Protein 3M5Q (pdb70)

InterPro domains:
  IPR001621 Fungal ligninase [PR00462] (20-33)
  IPR001621 Fungal ligninase [PR00462] (34-52)
  IPR001621 Fungal ligninase [PR00462] (53-73)
  IPR001621 Fungal ligninase [PR00462] (77-96)
  IPR001621 Fungal ligninase [PR00462] (97-119)
  IPR001621 Fungal ligninase [PR00462] (121-138)
  IPR001621 Fungal ligninase [PR00462] (139-152)
  IPR001621 Fungal ligninase [PR00462] (153-180)
  IPR001621 Fungal ligninase [PR00462] (182-204)
  IPR001621 Fungal ligninase [PR00462] (205-227)
  IPR001621 Fungal ligninase [PR00462] (228-248)
  IPR001621 Fungal ligninase [PR00462] (256-281)
  IPR001621 Fungal ligninase [PR00462] (290-315)
  IPR001621 Fungal ligninase [PR00462] (338-357)
  IPR001621 Fungal ligninase [cd00692] (23-356)
  IPR002016 Haem peroxidase [PF00141] (54-281)
  IPR002016 Haem peroxidase [PR00458] (58-72)
  IPR002016 Haem peroxidase [PR00458] (121-138)
  IPR002016 Haem peroxidase [PR00458] (140-152)
  IPR002016 Haem peroxidase [PR00458] (186-201)

Organism: Phanerodontia chrysosporium (NCBI:txid2822231)

Secondary structure (DSSP, 8-state):
-B-SSS-B-S-GGGTTHHHHHHHHIIIIITT--SHHHHHHHHHHHHHHH---TTT-GGG--SSS-HHHHSTTTGGGSGGGTTTHHHHHHHHHHHHHSTTS-HHHHHHHHHHHHHHTSTT------EE---S---PPPTT-S--TT--HHHHHHHHHHHH---HHHHHHHGGGGGG-EESSSSTT-S-EESSS-TTS-SSHHHHHHTBPP-B-SS-S--TTEE-BS----BTTBPPP-EEHHHHHHHHSTTTHHHHHHTTT-HHHHHHHHHHHHHHHTTTTS-GGGSEE-GGGSPPPPPP--PPP-BPTT--GGGB----TTSPPP---B-S-SSPPP--SSTTSSS--PPP------

Radius of gyration: 19.59 Å; Cα contacts (8 Å, |Δi|>4): 762; chains: 1; bounding box: 40×49×56 Å

Sequence (357 aa):
AVCPDGTRVSHAACCAFIPLAQDLQETIFQNECGEDAHEVIRLTFHDAIAISRSQGPKAGGGADGSMLLFPTVEPNFSANNGIDDSVNNLIPFMQKHNTISAADLVQFAGAVALSNCPGAPRLEFLAGRPNKTIAAVDGLIPEPQDSVTKILQRFEDAGGFTPFEVVSLLASHSVARADKVDQTIDAAPFDSTPFTFDTQVFLEVLLKGVGFPGSANNTGEVASPLPLGSGSDTGEMRLQSDFALAHDPRTACIWQGFVNEQAFMAASFRAAMSKLAVLGHNRNSLIDCSDVVPVPKPATGQPAMFPASTGPQDLELSCPSERFPTLTTQPGASQSLIAHCPDGSMSCPGVQFNGPA

Nearest PDB structures (foldseek):
  3m8m-assembly1_A  TM=1.002E+00  e=2.505E-72  Phanerodontia chrysosporium
  1mn1-assembly1_A  TM=1.001E+00  e=2.532E-69  Phanerodontia chrysosporium
  1mn2-assembly1_A  TM=1.001E+00  e=9.643E-69  Phanerodontia chrysosporium
  1b85-assembly2_B  TM=9.356E-01  e=4.934E-40  Phanerodontia chrysosporium
  1b80-assembly2_B  TM=9.309E-01  e=2.513E-39  Phanerodontia chrysosporium

Solvent-accessible surface area: 14715 Å² total; per-residue (Å²): 60,106,7,136,119,62,59,208,11,63,67,73,66,0,23,36,5,29,64,0,10,102,20,0,22,131,38,3,6,86,84,75,2,9,59,12,1,16,22,0,12,92,0,3,48,7,0,0,0,2,29,3,158,94,112,18,118,182,4,2,22,0,0,8,0,2,0,3,52,70,22,90,55,1,7,103,39,94,14,1,80,9,0,48,55,0,0,12,3,0,17,43,7,42,120,140,26,118,117,12,14,0,0,7,2,0,7,0,0,1,2,0,0,0,4,5,0,34,11,6,15,90,9,30,4,7,4,49,6,71,77,167,38,78,28,5,62,83,61,4,14,27,53,36,81,14,59,7,80,123,8,18,101,22,11,104,16,3,10,22,6,66,52,76,38,1,0,0,14,30,0,24,37,0,4,16,38,9,45,111,37,1,158,96,38,77,4,0,3,16,0,30,42,4,29,45,1,25,6,15,0,0,0,0,4,4,0,94,21,90,19,63,20,32,32,77,121,19,102,7,18,38,32,0,7,3,27,85,31,63,80,45,7,13,1,2,1,6,13,46,12,3,68,20,1,1,46,26,127,116,0,4,36,38,0,10,19,0,3,50,89,53,80,94,0,12,62,11,2,92,68,1,8,23,64,2,10,17,16,44,48,93,109,135,88,19,64,69,0,26,65,15,2,37,115,27,74,115,45,125,66,129,88,9,45,2,14,9,55,13,2,77,151,24,35,65,92,40,13,132,94,81,224,30,39,137,22,93,60,76,130,53,105,83,24,77,80,11,28,35,1,53,123,48,45,70,87,58,136,47,56,82,70,149,39,75,27

B-factor: mean 13.93, std 10.57, range [5.42, 126.62]

Foldseek 3Di:
DAAPVGDDFDDPVLRLVQVVLVCLCVAFAVLFLADLLLLLLVVLQVQAQQAFQVVPPQQHQGLALLCQVVVVPVCPAPLNPPSNQNSQVCNVVCVVSVVFASSLSSLLSNLSSQLSAALAALAWRWGDRDNDGHHHDPDLHDDLLDAPVSVQVSNCRQFNDALLLVLLQCLSLCQDAAAPQDVFAGRAHQFLRNRHSALRNLVQLQFAFDAAQHDCDGRQWHGGNFNDADANLTTHTHGNNSNNQCAPVRRVCSSLVRQQVSVVSNVSNNVSSNRSSQRSHDSVPTHTSSVSRDRGHHHPPDTDAAEACDDPVRGDHHDPPDDRDDHYYDDDNHGDGRANDPVRHPDDDTDTGDDDD

Structure (mmCIF, N/CA/C/O backbone):
data_3M5Q
#
_entry.id   3M5Q
#
_cell.length_a   160.570
_cell.length_b   45.300
_cell.length_c   52.830
_cell.angle_alpha   90.000
_cell.angle_beta   97.310
_cell.angle_gamma   90.000
#
_symmetry.space_group_name_H-M   'C 1 2 1'
#
loop_
_entity.id
_entity.type
_entity.pdbx_description
1 polymer 'Manganese peroxidase 1'
2 branched 2-acetamido-2-deoxy-beta-D-glucopyranose-(1-4)-2-acetamido-2-deoxy-beta-D-glucopyranose
3 non-polymer alpha-D-mannopyranose
4 non-polymer 'CALCIUM ION'
5 non-polymer 'MANGANESE (II) ION'
6 non-polymer GLYCEROL
7 non-polymer 'PROTOPORPHYRIN IX CONTAINING FE'
8 water water
#
loop_
_atom_site.group_PDB
_atom_site.id
_atom_site.type_symbol
_atom_site.label_atom_id
_atom_site.label_alt_id
_atom_site.label_comp_id
_atom_site.label_asym_id
_atom_site.label_entity_id
_atom_site.label_seq_id
_atom_site.pdbx_PDB_ins_code
_atom_site.Cartn_x
_atom_site.Cartn_y
_atom_site.Cartn_z
_atom_site.occupancy
_atom_site.B_iso_or_equiv
_atom_site.auth_seq_id
_atom_site.auth_comp_id
_atom_site.auth_asym_id
_atom_site.auth_atom_id
_atom_site.pdbx_PDB_model_num
ATOM 1 N N . ALA A 1 1 ? 37.689 38.060 64.638 1.00 25.70 1 ALA A N 1
ATOM 2 C CA . ALA A 1 1 ? 38.374 39.368 64.709 1.00 22.76 1 ALA A CA 1
ATOM 3 C C . ALA A 1 1 ? 37.978 40.231 63.509 1.00 21.90 1 ALA A C 1
ATOM 4 O O . ALA A 1 1 ? 37.686 39.832 62.427 1.00 25.56 1 ALA A O 1
ATOM 6 N N . VAL A 1 2 ? 38.026 41.542 63.754 1.00 23.59 2 VAL A N 1
ATOM 7 C CA . VAL A 1 2 ? 37.777 42.542 62.733 1.00 22.91 2 VAL A CA 1
ATOM 8 C C . VAL A 1 2 ? 39.117 43.196 62.405 1.00 27.76 2 VAL A C 1
ATOM 9 O O . VAL A 1 2 ? 39.727 43.772 63.315 1.00 39.87 2 VAL A O 1
ATOM 13 N N . CYS A 1 3 ? 39.602 43.174 61.185 1.00 24.10 3 CYS A N 1
ATOM 14 C CA . CYS A 1 3 ? 40.860 43.755 60.762 1.00 27.33 3 CYS A CA 1
ATOM 15 C C . CYS A 1 3 ? 40.784 45.261 60.720 1.00 36.41 3 CYS A C 1
ATOM 16 O O . CYS A 1 3 ? 39.695 45.843 60.732 1.00 36.60 3 CYS A O 1
ATOM 21 N N . PRO A 1 4 ? 41.881 45.977 60.661 1.00 41.12 4 PRO A N 1
ATOM 22 C CA . PRO A 1 4 ? 41.761 47.449 60.716 1.00 43.90 4 PRO A CA 1
ATOM 23 C C . PRO A 1 4 ? 41.022 47.958 59.483 1.00 47.40 4 PRO A C 1
ATOM 24 O O . PRO A 1 4 ? 40.264 48.936 59.477 1.00 51.65 4 PRO A O 1
ATOM 28 N N . ASP A 1 5 ? 41.297 47.202 58.422 1.00 54.02 5 ASP A N 1
ATOM 29 C CA . ASP A 1 5 ? 40.538 47.388 57.181 1.00 69.23 5 ASP A CA 1
ATOM 30 C C . ASP A 1 5 ? 39.443 46.289 57.302 1.00 62.15 5 ASP A C 1
ATOM 31 O O . ASP A 1 5 ? 39.745 45.150 56.793 1.00 40.95 5 ASP A O 1
ATOM 36 N N . GLY A 1 6 ? 38.355 46.672 57.973 1.00 52.69 6 GLY A N 1
ATOM 37 C CA . GLY A 1 6 ? 37.092 46.254 58.492 1.00 42.75 6 GLY A CA 1
ATOM 38 C C . GLY A 1 6 ? 36.619 44.858 58.137 1.00 35.64 6 GLY A C 1
ATOM 39 O O . GLY A 1 6 ? 35.465 44.446 58.319 1.00 34.53 6 GLY A O 1
ATOM 40 N N . THR A 1 7 ? 37.507 44.040 57.585 1.00 28.89 7 THR A N 1
ATOM 41 C CA . THR A 1 7 ? 37.196 42.664 57.321 1.00 23.90 7 THR A CA 1
ATOM 42 C C . THR A 1 7 ? 37.057 41.817 58.579 1.00 22.31 7 THR A C 1
ATOM 43 O O . THR A 1 7 ? 37.960 41.812 59.369 1.00 23.95 7 THR A O 1
ATOM 47 N N . ARG A 1 8 ? 35.933 41.103 58.762 1.00 24.93 8 ARG A N 1
ATOM 48 C CA . ARG A 1 8 ? 35.825 40.055 59.789 1.00 19.55 8 ARG A CA 1
ATOM 49 C C . ARG A 1 8 ? 36.506 38.786 59.302 1.00 19.77 8 ARG A C 1
ATOM 50 O O . ARG A 1 8 ? 36.258 38.257 58.205 1.00 23.59 8 ARG A O 1
ATOM 58 N N . VAL A 1 9 ? 37.389 38.285 60.133 1.00 19.20 9 VAL A N 1
ATOM 59 C CA . VAL A 1 9 ? 38.141 37.073 59.873 1.00 17.61 9 VAL A CA 1
ATOM 60 C C . VAL A 1 9 ? 38.079 36.099 61.062 1.00 17.78 9 VAL A C 1
ATOM 61 O O . VAL A 1 9 ? 37.641 36.474 62.176 1.00 17.80 9 VAL A O 1
ATOM 65 N N . SER A 1 10 ? 38.516 34.871 60.822 1.00 19.05 10 SER A N 1
ATOM 66 C CA . SER A 1 10 ? 38.438 33.809 61.782 1.00 19.25 10 SER A CA 1
ATOM 67 C C . SER A 1 10 ? 39.300 34.057 63.017 1.00 22.63 10 SER A C 1
ATOM 68 O O . SER A 1 10 ? 38.914 33.722 64.156 1.00 26.45 10 SER A O 1
ATOM 71 N N . HIS A 1 11 ? 40.469 34.591 62.826 1.00 16.85 11 HIS A N 1
ATOM 72 C CA . HIS A 1 11 ? 41.485 34.740 63.858 1.00 17.87 11 HIS A CA 1
ATOM 73 C C . HIS A 1 11 ? 42.233 36.032 63.599 1.00 16.24 11 HIS A C 1
ATOM 74 O O . HIS A 1 11 ? 42.494 36.420 62.471 1.00 15.46 11 HIS A O 1
ATOM 81 N N . ALA A 1 12 ? 42.600 36.668 64.685 1.00 19.69 12 ALA A N 1
ATOM 82 C CA . ALA A 1 12 ? 43.411 37.888 64.550 1.00 18.54 12 ALA A CA 1
ATOM 83 C C . ALA A 1 12 ? 44.683 37.609 63.757 1.00 16.99 12 ALA A C 1
ATOM 84 O O . ALA A 1 12 ? 45.055 38.529 63.054 1.00 16.86 12 ALA A O 1
ATOM 86 N N . ALA A 1 13 ? 45.311 36.403 63.880 1.00 18.09 13 ALA A N 1
ATOM 87 C CA . ALA A 1 13 ? 46.614 36.275 63.151 1.00 19.14 13 ALA A CA 1
ATOM 88 C C . ALA A 1 13 ? 46.419 36.232 61.664 1.00 15.19 13 ALA A C 1
ATOM 89 O O . ALA A 1 13 ? 47.314 36.344 60.855 1.00 19.60 13 ALA A O 1
ATOM 91 N N . CYS A 1 14 ? 45.139 36.056 61.209 1.00 12.85 14 CYS A N 1
ATOM 92 C CA . CYS A 1 14 ? 44.875 36.053 59.786 1.00 12.48 14 CYS A CA 1
ATOM 93 C C . CYS A 1 14 ? 44.886 37.455 59.175 1.00 11.01 14 CYS A C 1
ATOM 94 O O . CYS A 1 14 ? 44.969 37.594 57.945 1.00 11.19 14 CYS A O 1
ATOM 99 N N . CYS A 1 15 ? 44.708 38.490 60.025 1.00 11.16 15 CYS A N 1
ATOM 100 C CA . CYS A 1 15 ? 44.509 39.818 59.473 1.00 11.92 15 CYS A CA 1
ATOM 101 C C . CYS A 1 15 ? 45.614 40.308 58.538 1.00 10.27 15 CYS A C 1
ATOM 102 O O . CYS A 1 15 ? 45.323 40.936 57.533 1.00 11.96 15 CYS A O 1
ATOM 105 N N . ALA A 1 16 ? 46.889 40.043 58.888 1.00 10.51 16 ALA A N 1
ATOM 106 C CA . ALA A 1 16 ? 47.987 40.576 58.092 1.00 10.59 16 ALA A CA 1
ATOM 107 C C . ALA A 1 16 ? 48.033 40.015 56.681 1.00 9.18 16 ALA A C 1
ATOM 108 O O . ALA A 1 16 ? 48.674 40.603 55.785 1.00 9.76 16 ALA A O 1
ATOM 110 N N . PHE A 1 17 ? 47.382 38.859 56.452 1.00 8.86 17 PHE A N 1
ATOM 111 C CA . PHE A 1 17 ? 47.370 38.271 55.110 1.00 8.67 17 PHE A CA 1
ATOM 112 C C . PHE A 1 17 ? 46.500 39.036 54.154 1.00 8.99 17 PHE A C 1
ATOM 113 O O . PHE A 1 17 ? 46.698 38.934 52.922 1.00 9.92 17 PHE A O 1
ATOM 121 N N . ILE A 1 18 ? 45.545 39.836 54.635 1.00 9.86 18 ILE A N 1
ATOM 122 C CA . ILE A 1 18 ? 44.678 40.602 53.749 1.00 10.61 18 ILE A CA 1
ATOM 123 C C . ILE A 1 18 ? 45.440 41.646 52.941 1.00 10.34 18 ILE A C 1
ATOM 124 O O . ILE A 1 18 ? 45.404 41.627 51.698 1.00 11.16 18 ILE A O 1
ATOM 129 N N . PRO A 1 19 ? 46.211 42.544 53.575 1.00 10.43 19 PRO A N 1
ATOM 130 C CA . PRO A 1 19 ? 47.033 43.474 52.806 1.00 11.36 19 PRO A CA 1
ATOM 131 C C . PRO A 1 19 ? 48.149 42.760 51.987 1.00 9.68 19 PRO A C 1
ATOM 132 O O . PRO A 1 19 ? 48.531 43.270 50.938 1.00 10.10 19 PRO A O 1
ATOM 136 N N . LEU A 1 20 ? 48.641 41.642 52.495 1.00 9.09 20 LEU A N 1
ATOM 137 C CA . LEU A 1 20 ? 49.635 40.887 51.692 1.00 8.41 20 LEU A CA 1
ATOM 138 C C . LEU A 1 20 ? 49.018 40.417 50.363 1.00 8.21 20 LEU A C 1
ATOM 139 O O . LEU A 1 20 ? 49.640 40.570 49.300 1.00 8.38 20 LEU A O 1
ATOM 144 N N . ALA A 1 21 ? 47.818 39.809 50.409 1.00 8.33 21 ALA A N 1
ATOM 145 C CA . ALA A 1 21 ? 47.181 39.385 49.167 1.00 8.22 21 ALA A CA 1
ATOM 146 C C . ALA A 1 21 ? 47.007 40.555 48.218 1.00 8.34 21 ALA A C 1
ATOM 147 O O . ALA A 1 21 ? 47.238 40.446 47.013 1.00 8.86 21 ALA A O 1
ATOM 149 N N . GLN A 1 22 ? 46.517 41.698 48.751 1.00 8.95 22 GLN A N 1
ATOM 150 C CA . GLN A 1 22 ? 46.300 42.857 47.909 1.00 9.50 22 GLN A CA 1
ATOM 151 C C . GLN A 1 22 ? 47.592 43.300 47.250 1.00 8.86 22 GLN A C 1
ATOM 152 O O . GLN A 1 22 ? 47.631 43.666 46.076 1.00 9.74 22 GLN A O 1
ATOM 158 N N . ASP A 1 23 ? 48.683 43.329 48.019 1.00 8.72 23 ASP A N 1
ATOM 159 C CA . ASP A 1 23 ? 49.972 43.774 47.522 1.00 8.66 23 ASP A CA 1
ATOM 160 C C . ASP A 1 23 ? 50.499 42.817 46.455 1.00 7.83 23 ASP A C 1
ATOM 161 O O . ASP A 1 23 ? 51.037 43.231 45.390 1.00 8.81 23 ASP A O 1
ATOM 166 N N . LEU A 1 24 ? 50.386 41.516 46.703 1.00 7.71 24 LEU A N 1
ATOM 167 C CA . LEU A 1 24 ? 50.826 40.526 45.693 1.00 7.57 24 LEU A CA 1
ATOM 168 C C . LEU A 1 24 ? 50.058 40.709 44.390 1.00 7.92 24 LEU A C 1
ATOM 169 O O . LEU A 1 24 ? 50.630 40.678 43.279 1.00 8.35 24 LEU A O 1
ATOM 174 N N . GLN A 1 25 ? 48.738 40.871 44.488 1.00 8.32 25 GLN A N 1
ATOM 175 C CA . GLN A 1 25 ? 47.925 41.019 43.293 1.00 9.39 25 GLN A CA 1
ATOM 176 C C . GLN A 1 25 ? 48.279 42.297 42.554 1.00 9.82 25 GLN A C 1
ATOM 177 O O . GLN A 1 25 ? 48.471 42.352 41.343 1.00 12.50 25 GLN A O 1
ATOM 183 N N . GLU A 1 26 ? 48.391 43.412 43.259 1.00 9.40 26 GLU A N 1
ATOM 184 C CA . GLU A 1 26 ? 48.670 44.679 42.581 1.00 11.01 26 GLU A CA 1
ATOM 185 C C . GLU A 1 26 ? 50.033 44.666 41.940 1.00 9.28 26 GLU A C 1
ATOM 186 O O . GLU A 1 26 ? 50.279 45.220 40.863 1.00 11.12 26 GLU A O 1
ATOM 192 N N . THR A 1 27 ? 51.021 44.081 42.648 1.00 8.44 27 THR A N 1
ATOM 193 C CA . THR A 1 27 ? 52.419 44.248 42.290 1.00 8.20 27 THR A CA 1
ATOM 194 C C . THR A 1 27 ? 52.978 43.218 41.335 1.00 7.94 27 THR A C 1
ATOM 195 O O . THR A 1 27 ? 53.682 43.581 40.372 1.00 9.36 27 THR A O 1
ATOM 199 N N . ILE A 1 28 ? 52.693 41.922 41.565 1.00 7.62 28 ILE A N 1
ATOM 200 C CA . ILE A 1 28 ? 53.296 40.892 40.729 1.00 7.61 28 ILE A CA 1
ATOM 201 C C . ILE A 1 28 ? 52.299 40.050 39.939 1.00 7.58 28 ILE A C 1
ATOM 202 O O . ILE A 1 28 ? 52.731 39.501 38.901 1.00 8.59 28 ILE A O 1
ATOM 207 N N . PHE A 1 29 ? 51.028 39.853 40.364 1.00 7.46 29 PHE A N 1
ATOM 208 C CA . PHE A 1 29 ? 50.164 38.950 39.604 1.00 7.87 29 PHE A CA 1
ATOM 209 C C . PHE A 1 29 ? 49.136 39.662 38.695 1.00 8.29 29 PHE A C 1
ATOM 210 O O . PHE A 1 29 ? 48.718 39.097 37.705 1.00 9.52 29 PHE A O 1
ATOM 218 N N . GLN A 1 30 ? 48.690 40.842 39.144 1.00 9.15 30 GLN A N 1
ATOM 219 C CA . GLN A 1 30 ? 47.621 41.607 38.453 1.00 9.54 30 GLN A CA 1
ATOM 220 C C . GLN A 1 30 ? 46.386 40.786 38.212 1.00 9.57 30 GLN A C 1
ATOM 221 O O . GLN A 1 30 ? 45.716 40.921 37.205 1.00 10.54 30 GLN A O 1
ATOM 227 N N . ASN A 1 31 ? 46.009 39.929 39.184 1.00 9.50 31 ASN A N 1
ATOM 228 C CA . ASN A 1 31 ? 44.831 39.090 39.103 1.00 10.08 31 ASN A CA 1
ATOM 229 C C . ASN A 1 31 ? 44.909 38.117 37.909 1.00 9.81 31 ASN A C 1
ATOM 230 O O . ASN A 1 31 ? 43.849 37.594 37.529 1.00 14.30 31 ASN A O 1
ATOM 235 N N . GLU A 1 32 ? 46.081 37.847 37.375 1.00 9.75 32 GLU A N 1
ATOM 236 C CA . GLU A 1 32 ? 46.278 36.969 36.215 1.00 10.01 32 GLU A CA 1
ATOM 237 C C . GLU A 1 32 ? 46.969 35.679 36.603 1.00 8.47 32 GLU A C 1
ATOM 238 O O . GLU A 1 32 ? 47.820 35.669 37.535 1.00 9.10 32 GLU A O 1
ATOM 244 N N . CYS A 1 33 ? 46.681 34.635 35.873 1.00 9.28 33 CYS A N 1
ATOM 245 C CA . CYS A 1 33 ? 47.389 33.370 35.923 1.00 9.56 33 CYS A CA 1
ATOM 246 C C . CYS A 1 33 ? 48.542 33.363 34.927 1.00 9.16 33 CYS A C 1
ATOM 247 O O . CYS A 1 33 ? 48.580 32.495 34.035 1.00 12.29 33 CYS A O 1
ATOM 250 N N . GLY A 1 34 ? 49.409 34.355 35.015 1.00 8.82 34 GLY A N 1
ATOM 251 C CA . GLY A 1 34 ? 50.473 34.616 34.045 1.00 9.35 34 GLY A CA 1
ATOM 252 C C . GLY A 1 34 ? 51.847 34.205 34.565 1.00 7.45 34 GLY A C 1
ATOM 253 O O . GLY A 1 34 ? 51.965 33.428 35.514 1.00 7.98 34 GLY A O 1
ATOM 254 N N . GLU A 1 35 ? 52.890 34.736 33.929 1.00 7.98 35 GLU A N 1
ATOM 255 C CA . GLU A 1 35 ? 54.264 34.317 34.184 1.00 7.16 35 GLU A CA 1
ATOM 256 C C . GLU A 1 35 ? 54.601 34.361 35.676 1.00 6.85 35 GLU A C 1
ATOM 257 O O . GLU A 1 35 ? 55.113 33.399 36.240 1.00 7.46 35 GLU A O 1
ATOM 263 N N . ASP A 1 36 ? 54.343 35.526 36.308 1.00 6.97 36 ASP A N 1
ATOM 264 C CA . ASP A 1 36 ? 54.817 35.659 37.698 1.00 6.84 36 ASP A CA 1
ATOM 265 C C . ASP A 1 36 ? 54.019 34.714 38.628 1.00 6.83 36 ASP A C 1
ATOM 266 O O . ASP A 1 36 ? 54.607 34.182 39.598 1.00 7.21 36 ASP A O 1
ATOM 271 N N . ALA A 1 37 ? 52.736 34.547 38.379 1.00 6.79 37 ALA A N 1
ATOM 272 C CA . ALA A 1 37 ? 51.922 33.591 39.155 1.00 6.82 37 ALA A CA 1
ATOM 273 C C . ALA A 1 37 ? 52.465 32.173 38.998 1.00 6.31 37 ALA A C 1
ATOM 274 O O . ALA A 1 37 ? 52.618 31.443 39.982 1.00 6.79 37 ALA A O 1
ATOM 276 N N . HIS A 1 38 ? 52.729 31.752 37.758 1.00 6.53 38 HIS A N 1
ATOM 277 C CA . HIS A 1 38 ? 53.244 30.423 37.519 1.00 6.47 38 HIS A CA 1
ATOM 278 C C . HIS A 1 38 ? 54.557 30.166 38.260 1.00 6.06 38 HIS A C 1
ATOM 279 O O . HIS A 1 38 ? 54.753 29.104 38.861 1.00 6.82 38 HIS A O 1
ATOM 286 N N . GLU A 1 39 ? 55.464 31.155 38.189 1.00 6.22 39 GLU A N 1
ATOM 287 C CA . GLU A 1 39 ? 56.766 30.980 38.864 1.00 6.35 39 GLU A CA 1
ATOM 288 C C . GLU A 1 39 ? 56.571 30.812 40.369 1.00 6.18 39 GLU A C 1
ATOM 289 O O . GLU A 1 39 ? 57.271 30.002 41.008 1.00 6.81 39 GLU A O 1
ATOM 295 N N . VAL A 1 40 ? 55.656 31.567 40.981 1.00 5.98 40 VAL A N 1
ATOM 296 C CA . VAL A 1 40 ? 55.382 31.423 42.419 1.00 6.11 40 VAL A CA 1
ATOM 297 C C . VAL A 1 40 ? 54.756 30.063 42.753 1.00 6.20 40 VAL A C 1
ATOM 298 O O . VAL A 1 40 ? 55.080 29.461 43.782 1.00 6.73 40 VAL A O 1
ATOM 302 N N . ILE A 1 41 ? 53.855 29.571 41.910 1.00 6.47 41 ILE A N 1
ATOM 303 C CA . ILE A 1 41 ? 53.273 28.224 42.160 1.00 6.55 41 ILE A CA 1
ATOM 304 C C . ILE A 1 41 ? 54.399 27.198 42.148 1.00 6.51 41 ILE A C 1
ATOM 305 O O . ILE A 1 41 ? 54.453 26.314 43.027 1.00 7.00 41 ILE A O 1
ATOM 310 N N . ARG A 1 42 ? 55.325 27.277 41.188 1.00 6.48 42 ARG A N 1
ATOM 311 C CA . ARG A 1 42 ? 56.460 26.365 41.112 1.00 6.35 42 ARG A CA 1
ATOM 312 C C . ARG A 1 42 ? 57.293 26.455 42.401 1.00 6.49 42 ARG A C 1
ATOM 313 O O . ARG A 1 42 ? 57.740 25.441 42.947 1.00 6.84 42 ARG A O 1
ATOM 328 N N . LEU A 1 43 ? 57.518 27.688 42.888 1.00 6.91 43 LEU A N 1
ATOM 329 C CA . LEU A 1 43 ? 58.279 27.875 44.129 1.00 7.04 43 LEU A CA 1
ATOM 330 C C . LEU A 1 43 ? 57.600 27.202 45.326 1.00 6.75 43 LEU A C 1
ATOM 331 O O . LEU A 1 43 ? 58.320 26.692 46.194 1.00 7.04 43 LEU A O 1
ATOM 336 N N . THR A 1 44 ? 56.273 27.177 45.412 1.00 7.71 44 THR A N 1
ATOM 337 C CA . THR A 1 44 ? 55.633 26.502 46.548 1.00 8.12 44 THR A CA 1
ATOM 338 C C . THR A 1 44 ? 56.107 25.063 46.641 1.00 7.26 44 THR A C 1
ATOM 339 O O . THR A 1 44 ? 56.332 24.547 47.758 1.00 7.80 44 THR A O 1
ATOM 343 N N . PHE A 1 45 ? 56.201 24.406 45.473 1.00 6.63 45 PHE A N 1
ATOM 344 C CA . PHE A 1 45 ? 56.647 23.015 45.418 1.00 6.78 45 PHE A CA 1
ATOM 345 C C . PHE A 1 45 ? 58.128 22.892 45.717 1.00 6.12 45 PHE A C 1
ATOM 346 O O . PHE A 1 45 ? 58.516 22.046 46.517 1.00 7.14 45 PHE A O 1
ATOM 354 N N . HIS A 1 46 ? 58.987 23.715 45.079 1.00 5.82 46 HIS A N 1
ATOM 355 C CA . HIS A 1 46 ? 60.420 23.560 45.328 1.00 5.88 46 HIS A CA 1
ATOM 356 C C . HIS A 1 46 ? 60.745 23.890 46.794 1.00 5.90 46 HIS A C 1
ATOM 357 O O . HIS A 1 46 ? 61.663 23.289 47.365 1.00 7.10 46 HIS A O 1
ATOM 364 N N . ASP A 1 47 ? 60.044 24.860 47.383 1.00 5.75 47 ASP A N 1
ATOM 365 C CA . ASP A 1 47 ? 60.284 25.121 48.819 1.00 5.42 47 ASP A CA 1
ATOM 366 C C . ASP A 1 47 ? 59.866 23.889 49.624 1.00 5.85 47 ASP A C 1
ATOM 367 O O . ASP A 1 47 ? 60.636 23.393 50.475 1.00 6.41 47 ASP A O 1
ATOM 372 N N . ALA A 1 48 ? 58.652 23.384 49.423 1.00 5.87 48 ALA A N 1
ATOM 373 C CA . ALA A 1 48 ? 58.081 22.361 50.306 1.00 5.97 48 ALA A CA 1
ATOM 374 C C . ALA A 1 48 ? 58.765 21.009 50.181 1.00 6.01 48 ALA A C 1
ATOM 375 O O . ALA A 1 48 ? 58.891 20.294 51.187 1.00 6.90 48 ALA A O 1
ATOM 377 N N . ILE A 1 49 ? 59.136 20.570 48.959 1.00 6.12 49 ILE A N 1
ATOM 378 C CA . ILE A 1 49 ? 59.510 19.165 48.745 1.00 6.24 49 ILE A CA 1
ATOM 379 C C . ILE A 1 49 ? 60.922 18.850 49.205 1.00 6.31 49 ILE A C 1
ATOM 380 O O . ILE A 1 49 ? 61.309 17.679 49.274 1.00 6.91 49 ILE A O 1
ATOM 385 N N . ALA A 1 50 ? 61.710 19.892 49.546 1.00 6.28 50 ALA A N 1
ATOM 386 C CA . ALA A 1 50 ? 63.108 19.722 49.961 1.00 6.32 50 ALA A CA 1
ATOM 387 C C . ALA A 1 50 ? 63.124 19.335 51.472 1.00 6.42 50 ALA A C 1
ATOM 388 O O . ALA A 1 50 ? 63.428 20.135 52.359 1.00 7.07 50 ALA A O 1
ATOM 390 N N . ILE A 1 51 ? 62.785 18.062 51.684 1.00 6.47 51 ILE A N 1
ATOM 391 C CA . ILE A 1 51 ? 62.671 17.427 53.003 1.00 6.92 51 ILE A CA 1
ATOM 392 C C . ILE A 1 51 ? 62.817 15.938 52.722 1.00 7.00 51 ILE A C 1
ATOM 393 O O . ILE A 1 51 ? 62.385 15.463 51.657 1.00 7.08 51 ILE A O 1
ATOM 398 N N . SER A 1 52 ? 63.380 15.183 53.672 1.00 7.50 52 SER A N 1
ATOM 399 C CA . SER A 1 52 ? 63.569 13.748 53.509 1.00 7.38 52 SER A CA 1
ATOM 400 C C . SER A 1 52 ? 63.357 13.034 54.850 1.00 8.07 52 SER A C 1
ATOM 401 O O . SER A 1 52 ? 64.107 13.276 55.820 1.00 9.27 52 SER A O 1
ATOM 404 N N . ARG A 1 53 ? 62.408 12.102 54.875 1.00 8.47 53 ARG A N 1
ATOM 405 C CA . ARG A 1 53 ? 62.195 11.274 56.056 1.00 9.87 53 ARG A CA 1
ATOM 406 C C . ARG A 1 53 ? 63.466 10.430 56.331 1.00 10.68 53 ARG A C 1
ATOM 407 O O . ARG A 1 53 ? 63.868 10.284 57.490 1.00 13.33 53 ARG A O 1
ATOM 415 N N . SER A 1 54 ? 64.059 9.850 55.296 1.00 10.45 54 SER A N 1
ATOM 416 C CA . SER A 1 54 ? 65.197 8.947 55.496 1.00 11.80 54 SER A CA 1
ATOM 417 C C . SER A 1 54 ? 66.447 9.670 55.907 1.00 11.42 54 SER A C 1
ATOM 418 O O . SER A 1 54 ? 67.225 9.159 56.708 1.00 13.83 54 SER A O 1
ATOM 421 N N . GLN A 1 55 ? 66.727 10.836 55.332 1.00 11.13 55 GLN A N 1
ATOM 422 C CA . GLN A 1 55 ? 67.925 11.569 55.642 1.00 11.09 55 GLN A CA 1
ATOM 423 C C . GLN A 1 55 ? 67.816 12.310 56.965 1.00 11.46 55 GLN A C 1
ATOM 424 O O . GLN A 1 55 ? 68.864 12.634 57.603 1.00 15.14 55 GLN A O 1
ATOM 430 N N . GLY A 1 56 ? 66.633 12.639 57.423 1.00 11.09 56 GLY A N 1
ATOM 431 C CA . GLY A 1 56 ? 66.423 13.367 58.657 1.00 11.45 56 GLY A CA 1
ATOM 432 C C . GLY A 1 56 ? 66.424 14.882 58.465 1.00 9.43 56 GLY A C 1
ATOM 433 O O . GLY A 1 56 ? 66.636 15.387 57.345 1.00 9.21 56 GLY A O 1
ATOM 434 N N . PRO A 1 57 ? 66.175 15.605 59.561 1.00 10.94 57 PRO A N 1
ATOM 435 C CA . PRO A 1 57 ? 65.939 17.039 59.475 1.00 11.72 57 PRO A CA 1
ATOM 436 C C . PRO A 1 57 ? 67.102 17.836 58.885 1.00 11.24 57 PRO A C 1
ATOM 437 O O . PRO A 1 57 ? 66.875 18.899 58.290 1.00 11.48 57 PRO A O 1
ATOM 441 N N . LYS A 1 58 ? 68.352 17.377 58.983 1.00 11.70 58 LYS A N 1
ATOM 442 C CA . LYS A 1 58 ? 69.463 18.159 58.424 1.00 12.92 58 LYS A CA 1
ATOM 443 C C . LYS A 1 58 ? 69.442 18.250 56.916 1.00 11.52 58 LYS A C 1
ATOM 444 O O . LYS A 1 58 ? 70.095 19.132 56.347 1.00 13.62 58 LYS A O 1
ATOM 450 N N . ALA A 1 59 ? 68.695 17.391 56.230 1.00 9.26 59 ALA A N 1
ATOM 451 C CA . ALA A 1 59 ? 68.606 17.497 54.777 1.00 9.06 59 ALA A CA 1
ATOM 452 C C . ALA A 1 59 ? 67.700 18.666 54.346 1.00 7.83 59 ALA A C 1
ATOM 453 O O . ALA A 1 59 ? 67.793 19.055 53.166 1.00 8.49 59 ALA A O 1
ATOM 455 N N . GLY A 1 60 ? 66.824 19.140 55.227 1.00 7.80 60 GLY A N 1
ATOM 456 C CA . GLY A 1 60 ? 65.903 20.213 54.876 1.00 7.83 60 GLY A CA 1
ATOM 457 C C . GLY A 1 60 ? 64.657 20.208 55.680 1.00 6.99 60 GLY A C 1
ATOM 458 O O . GLY A 1 60 ? 64.187 19.159 56.160 1.00 8.23 60 GLY A O 1
ATOM 459 N N . GLY A 1 61 ? 64.062 21.378 55.818 1.00 6.94 61 GLY A N 1
ATOM 460 C CA . GLY A 1 61 ? 62.896 21.575 56.656 1.00 7.18 61 GLY A CA 1
ATOM 461 C C . GLY A 1 61 ? 61.566 21.688 55.949 1.00 6.82 61 GLY A C 1
ATOM 462 O O . GLY A 1 61 ? 60.571 22.064 56.582 1.00 8.03 61 GLY A O 1
ATOM 463 N N . GLY A 1 62 ? 61.493 21.341 54.662 1.00 6.47 62 GLY A N 1
ATOM 464 C CA . GLY A 1 62 ? 60.206 21.346 53.980 1.00 6.65 62 GLY A CA 1
ATOM 465 C C . GLY A 1 62 ? 59.707 22.735 53.682 1.00 5.99 62 GLY A C 1
ATOM 466 O O . GLY A 1 62 ? 60.471 23.577 53.176 1.00 6.25 62 GLY A O 1
ATOM 467 N N . ALA A 1 63 ? 58.412 22.993 53.916 1.00 6.11 63 ALA A N 1
ATOM 468 C CA . ALA A 1 63 ? 57.755 24.265 53.612 1.00 6.44 63 ALA A CA 1
ATOM 469 C C . ALA A 1 63 ? 58.137 25.277 54.680 1.00 6.17 63 ALA A C 1
ATOM 470 O O . ALA A 1 63 ? 57.400 25.523 55.641 1.00 7.05 63 ALA A O 1
ATOM 472 N N . ASP A 1 64 ? 59.342 25.819 54.522 1.00 6.25 64 ASP A N 1
ATOM 473 C CA . ASP A 1 64 ? 60.032 26.522 55.594 1.00 6.40 64 ASP A CA 1
ATOM 474 C C . ASP A 1 64 ? 60.627 27.854 55.118 1.00 6.34 64 ASP A C 1
ATOM 475 O O . ASP A 1 64 ? 61.334 28.508 55.903 1.00 7.16 64 ASP A O 1
ATOM 480 N N . GLY A 1 65 ? 60.360 28.275 53.869 1.00 6.23 65 GLY A N 1
ATOM 481 C CA . GLY A 1 65 ? 60.918 29.510 53.388 1.00 6.62 65 GLY A CA 1
ATOM 482 C C . GLY A 1 65 ? 62.413 29.477 53.145 1.00 6.22 65 GLY A C 1
ATOM 483 O O . GLY A 1 65 ? 63.026 30.547 52.941 1.00 6.72 65 GLY A O 1
ATOM 484 N N . SER A 1 66 ? 63.029 28.295 53.089 1.00 6.27 66 SER A N 1
ATOM 485 C CA . SER A 1 66 ? 64.487 28.179 52.926 1.00 6.12 66 SER A CA 1
ATOM 486 C C . SER A 1 66 ? 64.969 28.846 51.651 1.00 6.02 66 SER A C 1
ATOM 487 O O . SER A 1 66 ? 66.081 29.389 51.607 1.00 6.89 66 SER A O 1
ATOM 490 N N . MET A 1 67 ? 64.147 28.805 50.600 1.00 6.66 67 MET A N 1
ATOM 491 C CA . MET A 1 67 ? 64.504 29.427 49.313 1.00 7.59 67 MET A CA 1
ATOM 492 C C . MET A 1 67 ? 64.695 30.939 49.440 1.00 7.09 67 MET A C 1
ATOM 493 O O . MET A 1 67 ? 65.509 31.528 48.714 1.00 8.37 67 MET A O 1
ATOM 498 N N . LEU A 1 68 ? 63.864 31.587 50.296 1.00 6.68 68 LEU A N 1
ATOM 499 C CA . LEU A 1 68 ? 63.946 33.009 50.528 1.00 6.60 68 LEU A CA 1
ATOM 500 C C . LEU A 1 68 ? 65.007 33.386 51.533 1.00 6.91 68 LEU A C 1
ATOM 501 O O . LEU A 1 68 ? 65.635 34.442 51.432 1.00 8.22 68 LEU A O 1
ATOM 506 N N . LEU A 1 69 ? 65.151 32.561 52.589 1.00 6.67 69 LEU A N 1
ATOM 507 C CA . LEU A 1 69 ? 66.046 32.863 53.699 1.00 6.87 69 LEU A CA 1
ATOM 508 C C . LEU A 1 69 ? 67.516 32.545 53.370 1.00 6.93 69 LEU A C 1
ATOM 509 O O . LEU A 1 69 ? 68.405 33.154 53.976 1.00 7.67 69 LEU A O 1
ATOM 514 N N . PHE A 1 70 ? 67.745 31.636 52.437 1.00 6.61 70 PHE A N 1
ATOM 515 C CA . PHE A 1 70 ? 69.078 31.262 51.967 1.00 6.75 70 PHE A CA 1
ATOM 516 C C . PHE A 1 70 ? 69.091 31.343 50.430 1.00 6.67 70 PHE A C 1
ATOM 517 O O . PHE A 1 70 ? 69.216 30.348 49.719 1.00 7.34 70 PHE A O 1
ATOM 525 N N . PRO A 1 71 ? 68.943 32.566 49.897 1.00 7.10 71 PRO A N 1
ATOM 526 C CA . PRO A 1 71 ? 68.718 32.709 48.437 1.00 7.38 71 PRO A CA 1
ATOM 527 C C . PRO A 1 71 ? 69.898 32.362 47.563 1.00 7.43 71 PRO A C 1
ATOM 528 O O . PRO A 1 71 ? 69.737 32.178 46.348 1.00 8.04 71 PRO A O 1
ATOM 532 N N . THR A 1 72 ? 71.121 32.264 48.136 1.00 7.23 72 THR A N 1
ATOM 533 C CA . THR A 1 72 ? 72.298 31.907 47.359 1.00 7.78 72 THR A CA 1
ATOM 534 C C . THR A 1 72 ? 72.597 30.395 47.349 1.00 7.47 72 THR A C 1
ATOM 535 O O . THR A 1 72 ? 73.541 29.982 46.671 1.00 8.31 72 THR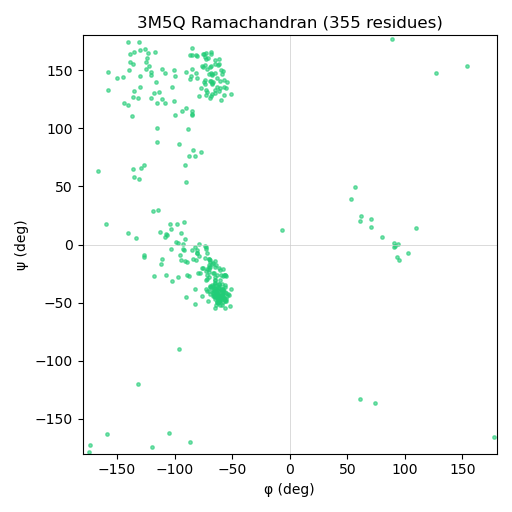 A O 1
ATOM 539 N N . VAL A 1 73 ? 71.813 29.591 48.098 1.00 7.12 73 VAL A N 1
ATOM 540 C CA . VAL A 1 73 ? 72.103 28.169 48.245 1.00 7.03 73 VAL A CA 1
ATOM 541 C C . VAL A 1 73 ? 71.263 27.396 47.236 1.00 6.59 73 VAL A C 1
ATOM 542 O O . VAL A 1 73 ? 71.678 27.117 46.088 1.00 7.34 73 VAL A O 1
ATOM 546 N N . GLU A 1 74 ? 70.026 26.993 47.640 1.00 6.79 74 GLU A N 1
ATOM 547 C CA . GLU A 1 74 ? 69.234 26.104 46.806 1.00 6.63 74 GLU A CA 1
ATOM 548 C C . GLU A 1 74 ? 68.929 26.669 45.423 1.00 6.48 74 GLU A C 1
ATOM 549 O O . GLU A 1 74 ? 68.929 25.904 44.451 1.00 6.98 74 GLU A O 1
ATOM 555 N N . PRO A 1 75 ? 68.645 27.964 45.269 1.00 7.11 75 PRO A N 1
ATOM 556 C CA . PRO A 1 75 ? 68.340 28.459 43.892 1.00 7.31 75 PRO A CA 1
ATOM 557 C C . PRO A 1 75 ? 69.434 28.231 42.898 1.00 8.10 75 PRO A C 1
ATOM 558 O O . PRO A 1 75 ? 69.165 28.260 41.672 1.00 9.99 75 PRO A O 1
ATOM 562 N N . ASN A 1 76 ? 70.677 28.031 43.336 1.00 7.78 76 ASN A N 1
ATOM 563 C CA . ASN A 1 76 ? 71.801 27.770 42.416 1.00 8.74 76 ASN A CA 1
ATOM 564 C C . ASN A 1 76 ? 72.061 26.311 42.167 1.00 8.56 76 ASN A C 1
ATOM 565 O O . ASN A 1 76 ? 72.966 25.991 41.367 1.00 11.20 76 ASN A O 1
ATOM 574 N N . PHE A 1 77 ? 71.301 25.368 42.750 1.00 7.68 77 PHE A N 1
ATOM 575 C CA . PHE A 1 77 ? 71.399 23.977 42.390 1.00 7.77 77 PHE A CA 1
ATOM 576 C C . PHE A 1 77 ? 70.874 23.787 40.960 1.00 7.70 77 PHE A C 1
ATOM 577 O O . PHE A 1 77 ? 69.907 24.467 40.558 1.00 8.12 77 PHE A O 1
ATOM 585 N N . SER A 1 78 ? 71.431 22.841 40.202 1.00 8.66 78 SER A N 1
ATOM 586 C CA . SER A 1 78 ? 71.023 22.671 38.816 1.00 9.47 78 SER A CA 1
ATOM 587 C C . SER A 1 78 ? 69.530 22.367 38.713 1.00 8.44 78 SER A C 1
ATOM 588 O O . SER A 1 78 ? 68.840 22.903 37.805 1.00 9.67 78 SER A O 1
ATOM 591 N N . ALA A 1 79 ? 68.963 21.570 39.618 1.00 7.93 79 ALA A N 1
ATOM 592 C CA . ALA A 1 79 ? 67.540 21.209 39.557 1.00 8.30 79 ALA A CA 1
ATOM 593 C C . ALA A 1 79 ? 66.605 22.381 39.867 1.00 7.88 79 ALA A C 1
ATOM 594 O O . ALA A 1 79 ? 65.400 22.292 39.602 1.00 9.08 79 ALA A O 1
ATOM 596 N N . ASN A 1 80 ? 67.143 23.466 40.400 1.00 7.56 80 ASN A N 1
ATOM 597 C CA . ASN A 1 80 ? 66.378 24.666 40.723 1.00 7.10 80 ASN A CA 1
ATOM 598 C C . ASN A 1 80 ? 66.620 25.791 39.696 1.00 7.11 80 ASN A C 1
ATOM 599 O O . ASN A 1 80 ? 66.261 26.932 39.971 1.00 8.15 80 ASN A O 1
ATOM 604 N N . ASN A 1 81 ? 67.150 25.468 38.526 1.00 8.29 81 ASN A N 1
ATOM 605 C CA . ASN A 1 81 ? 67.412 26.504 37.526 1.00 9.10 81 ASN A CA 1
ATOM 606 C C . ASN A 1 81 ? 66.141 27.253 37.199 1.00 8.42 81 ASN A C 1
ATOM 607 O O . ASN A 1 81 ? 65.132 26.648 36.872 1.00 10.54 81 ASN A O 1
ATOM 612 N N . GLY A 1 82 ? 66.185 28.594 37.270 1.00 8.48 82 GLY A N 1
ATOM 613 C CA . GLY A 1 82 ? 65.063 29.428 37.017 1.00 9.36 82 GLY A CA 1
ATOM 614 C C . GLY A 1 82 ? 64.226 29.817 38.238 1.00 8.15 82 GLY A C 1
ATOM 615 O O . GLY A 1 82 ? 63.365 30.716 38.130 1.00 9.43 82 GLY A O 1
ATOM 616 N N . ILE A 1 83 ? 64.441 29.208 39.383 1.00 7.36 83 ILE A N 1
ATOM 617 C CA . ILE A 1 83 ? 63.686 29.518 40.607 1.00 7.65 83 ILE A CA 1
ATOM 618 C C . ILE A 1 83 ? 64.054 30.885 41.137 1.00 7.75 83 ILE A C 1
ATOM 619 O O . ILE A 1 83 ? 63.289 31.519 41.888 1.00 8.21 83 ILE A O 1
ATOM 628 N N . ASP A 1 84 ? 65.221 31.414 40.757 1.00 7.95 84 ASP A N 1
ATOM 629 C CA . ASP A 1 84 ? 65.627 32.738 41.160 1.00 8.76 84 ASP A CA 1
ATOM 630 C C . ASP A 1 84 ? 64.591 33.821 40.908 1.00 8.37 84 ASP A C 1
ATOM 631 O O . ASP A 1 84 ? 64.466 34.720 41.747 1.00 9.02 84 ASP A O 1
ATOM 636 N N . ASP A 1 85 ? 63.851 33.771 39.794 1.00 8.82 85 ASP A N 1
ATOM 637 C CA . ASP A 1 85 ? 62.890 34.831 39.521 1.00 10.05 85 ASP A CA 1
ATOM 638 C C . ASP A 1 85 ? 61.823 34.932 40.594 1.00 8.76 85 ASP A C 1
ATOM 639 O O . ASP A 1 85 ? 61.519 36.047 41.089 1.00 9.33 85 ASP A O 1
ATOM 644 N N . SER A 1 86 ? 61.233 33.820 41.003 1.00 8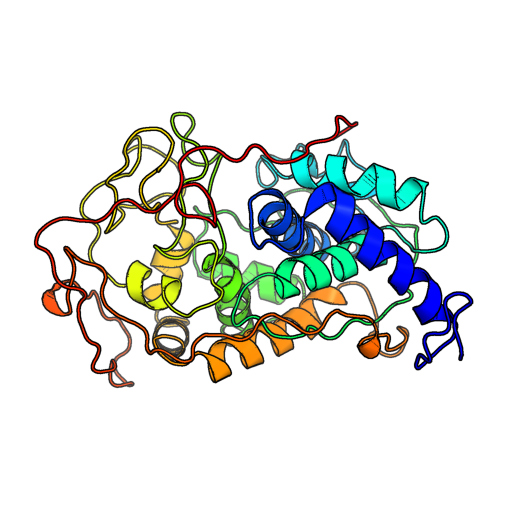.17 86 SER A N 1
ATOM 645 C CA . SER A 1 86 ? 60.193 33.823 42.032 1.00 7.63 86 SER A CA 1
ATOM 646 C C . SER A 1 86 ? 60.765 34.247 43.402 1.00 7.02 86 SER A C 1
ATOM 647 O O . SER A 1 86 ? 60.126 35.003 44.137 1.00 7.50 86 SER A O 1
ATOM 650 N N . VAL A 1 87 ? 61.978 33.750 43.719 1.00 7.10 87 VAL A N 1
ATOM 651 C CA . VAL A 1 87 ? 62.596 34.123 44.989 1.00 7.02 87 VAL A CA 1
ATOM 652 C C . VAL A 1 87 ? 62.815 35.605 45.045 1.00 7.23 87 VAL A C 1
ATOM 653 O O . VAL A 1 87 ? 62.508 36.292 46.062 1.00 7.94 87 VAL A O 1
ATOM 657 N N . ASN A 1 88 ? 63.406 36.174 43.987 1.00 7.38 88 ASN A N 1
ATOM 658 C CA . ASN A 1 88 ? 63.688 37.596 43.957 1.00 7.75 88 ASN A CA 1
ATOM 659 C C . ASN A 1 88 ? 62.394 38.433 43.960 1.00 7.57 88 ASN A C 1
ATOM 660 O O . ASN A 1 88 ? 62.379 39.566 44.497 1.00 8.31 88 ASN A O 1
ATOM 665 N N . ASN A 1 89 ? 61.304 37.897 43.380 1.00 7.22 89 ASN A N 1
ATOM 666 C CA . ASN A 1 89 ? 60.029 38.615 43.461 1.00 7.63 89 ASN A CA 1
ATOM 667 C C . ASN A 1 89 ? 59.405 38.573 44.844 1.00 7.99 89 ASN A C 1
ATOM 668 O O . ASN A 1 89 ? 58.676 39.522 45.206 1.00 9.88 89 ASN A O 1
ATOM 673 N N . LEU A 1 90 ? 59.610 37.520 45.649 1.00 6.95 90 LEU A N 1
ATOM 674 C CA . LEU A 1 90 ? 58.965 37.447 46.968 1.00 7.01 90 LEU A CA 1
ATOM 675 C C . LEU A 1 90 ? 59.791 38.081 48.081 1.00 7.53 90 LEU A C 1
ATOM 676 O O . LEU A 1 90 ? 59.171 38.542 49.091 1.00 8.16 90 LEU A O 1
ATOM 681 N N . ILE A 1 91 ? 61.117 38.158 47.974 1.00 7.83 91 ILE A N 1
ATOM 682 C CA . ILE A 1 91 ? 61.907 38.752 49.053 1.00 8.38 91 ILE A CA 1
ATOM 683 C C . ILE A 1 91 ? 61.413 40.139 49.431 1.00 8.33 91 ILE A C 1
ATOM 684 O O . ILE A 1 91 ? 61.322 40.434 50.656 1.00 8.80 91 ILE A O 1
ATOM 689 N N . PRO A 1 92 ? 61.075 41.052 48.519 1.00 8.63 92 PRO A N 1
ATOM 690 C CA . PRO A 1 92 ? 60.597 42.386 48.959 1.00 9.69 92 PRO A CA 1
ATOM 691 C C . PRO A 1 92 ? 59.335 42.309 49.801 1.00 9.17 92 PRO A C 1
ATOM 692 O O . PRO A 1 92 ? 59.134 43.187 50.684 1.00 10.12 92 PRO A O 1
ATOM 696 N N . PHE A 1 93 ? 58.484 41.330 49.583 1.00 8.36 93 PHE A N 1
ATOM 697 C CA . PHE A 1 93 ? 57.282 41.177 50.382 1.00 8.64 93 PHE A CA 1
ATOM 698 C C . PHE A 1 93 ? 57.603 40.680 51.779 1.00 8.55 93 PHE A C 1
ATOM 699 O O . PHE A 1 93 ? 56.943 41.075 52.763 1.00 9.48 93 PHE A O 1
ATOM 707 N N . MET A 1 94 ? 58.575 39.770 51.867 1.00 8.71 94 MET A N 1
ATOM 708 C CA . MET A 1 94 ? 59.048 39.307 53.185 1.00 8.94 94 MET A CA 1
ATOM 709 C C . MET A 1 94 ? 59.533 40.465 54.002 1.00 9.02 94 MET A C 1
ATOM 710 O O . MET A 1 94 ? 59.282 40.556 55.235 1.00 10.60 94 MET A O 1
ATOM 715 N N . GLN A 1 95 ? 60.282 41.398 53.368 1.00 9.15 95 GLN A N 1
ATOM 716 C CA . GLN A 1 95 ? 60.847 42.524 54.080 1.00 10.61 95 GLN A CA 1
ATOM 717 C C . GLN A 1 95 ? 59.788 43.514 54.544 1.00 10.95 95 GLN A C 1
ATOM 718 O O . GLN A 1 95 ? 59.910 44.111 55.625 1.00 13.25 95 GLN A O 1
ATOM 724 N N . LYS A 1 96 ? 58.757 43.720 53.756 1.00 10.79 96 LYS A N 1
ATOM 725 C CA . LYS A 1 96 ? 57.684 44.701 54.005 1.00 11.41 96 LYS A CA 1
ATOM 726 C C . LYS A 1 96 ? 56.628 44.147 54.952 1.00 10.68 96 LYS A C 1
ATOM 727 O O . LYS A 1 96 ? 56.239 44.794 55.937 1.00 12.47 96 LYS A O 1
ATOM 733 N N . HIS A 1 97 ? 56.123 42.958 54.652 1.00 10.06 97 HIS A N 1
ATOM 734 C CA . HIS A 1 97 ? 55.058 42.311 55.392 1.00 10.11 97 HIS A CA 1
ATOM 735 C C . HIS A 1 97 ? 55.703 41.458 56.470 1.00 10.26 97 HIS A C 1
ATOM 736 O O . HIS A 1 97 ? 55.681 40.229 56.479 1.00 10.08 97 HIS A O 1
ATOM 743 N N . ASN A 1 98 ? 56.322 42.170 57.448 1.00 11.05 98 ASN A N 1
ATOM 744 C CA . ASN A 1 98 ? 57.306 41.591 58.328 1.00 11.70 98 ASN A CA 1
ATOM 745 C C . ASN A 1 98 ? 56.714 41.040 59.592 1.00 11.48 98 ASN A C 1
ATOM 746 O O . ASN A 1 98 ? 57.454 40.740 60.521 1.00 12.90 98 ASN A O 1
ATOM 751 N N . THR A 1 99 ? 55.410 40.772 59.614 1.00 10.84 99 THR A N 1
ATOM 752 C CA . THR A 1 99 ? 54.813 39.935 60.644 1.00 11.06 99 THR A CA 1
ATOM 753 C C . THR A 1 99 ? 54.517 38.528 60.124 1.00 9.84 99 THR A C 1
ATOM 754 O O . THR A 1 99 ? 54.008 37.681 60.913 1.00 12.25 99 THR A O 1
ATOM 758 N N . ILE A 1 100 ? 54.750 38.264 58.838 1.00 8.87 100 ILE A N 1
ATOM 759 C CA . ILE A 1 100 ? 54.439 36.972 58.211 1.00 8.40 100 ILE A CA 1
ATOM 760 C C . ILE A 1 100 ? 55.743 36.273 57.857 1.00 7.94 100 ILE A C 1
ATOM 761 O O . ILE A 1 100 ? 56.611 36.838 57.173 1.00 8.70 100 ILE A O 1
ATOM 766 N N . SER A 1 101 ? 55.937 35.043 58.326 1.00 7.47 101 SER A N 1
ATOM 767 C CA . SER A 1 101 ? 57.175 34.320 58.066 1.00 7.26 101 SER A CA 1
ATOM 768 C C . SER A 1 101 ? 57.386 34.086 56.552 1.00 6.90 101 SER A C 1
ATOM 769 O O . SER A 1 101 ? 56.436 34.008 55.763 1.00 7.08 101 SER A O 1
ATOM 772 N N . ALA A 1 102 ? 58.664 33.912 56.187 1.00 7.03 102 ALA A N 1
ATOM 773 C CA . ALA A 1 102 ? 59.002 33.544 54.802 1.00 6.93 102 ALA A CA 1
ATOM 774 C C . ALA A 1 102 ? 58.243 32.288 54.355 1.00 6.51 102 ALA A C 1
ATOM 775 O O . ALA A 1 102 ? 57.733 32.236 53.226 1.00 6.66 102 ALA A O 1
ATOM 777 N N . ALA A 1 103 ? 58.167 31.291 55.231 1.00 6.53 103 ALA A N 1
ATOM 778 C CA . ALA A 1 103 ? 57.482 30.039 54.894 1.00 6.46 103 ALA A CA 1
ATOM 779 C C . ALA A 1 103 ? 56.000 30.248 54.576 1.00 6.36 103 ALA A C 1
ATOM 780 O O . ALA A 1 103 ? 55.453 29.692 53.640 1.00 6.49 103 ALA A O 1
ATOM 782 N N . ASP A 1 104 ? 55.339 31.042 55.482 1.00 6.27 104 ASP A N 1
ATOM 783 C CA . ASP A 1 104 ? 53.913 31.341 55.283 1.00 6.28 104 ASP A CA 1
ATOM 784 C C . ASP A 1 104 ? 53.717 32.174 53.999 1.00 6.33 104 ASP A C 1
ATOM 785 O O . ASP A 1 104 ? 52.745 31.954 53.283 1.00 6.89 104 ASP A O 1
ATOM 790 N N . LEU A 1 105 ? 54.630 33.132 53.767 1.00 6.45 105 LEU A N 1
ATOM 791 C CA . LEU A 1 105 ? 54.563 33.963 52.536 1.00 6.37 105 LEU A CA 1
ATOM 792 C C . LEU A 1 105 ? 54.582 33.095 51.289 1.00 6.36 105 LEU A C 1
ATOM 793 O O . LEU A 1 105 ? 53.802 33.305 50.358 1.00 6.76 105 LEU A O 1
ATOM 798 N N . VAL A 1 106 ? 55.514 32.118 51.221 1.00 6.29 106 VAL A N 1
ATOM 799 C CA . VAL A 1 106 ? 55.612 31.277 50.031 1.00 5.88 106 VAL A CA 1
ATOM 800 C C . VAL A 1 106 ? 54.296 30.556 49.802 1.00 6.03 106 VAL A C 1
ATOM 801 O O . VAL A 1 106 ? 53.745 30.552 48.692 1.00 6.76 106 VAL A O 1
ATOM 805 N N . GLN A 1 107 ? 53.770 29.865 50.851 1.00 6.12 107 GLN A N 1
ATOM 806 C CA . GLN A 1 107 ? 52.568 29.058 50.654 1.00 6.06 107 GLN A CA 1
ATOM 807 C C . GLN A 1 107 ? 51.357 29.944 50.340 1.00 6.06 107 GLN A C 1
ATOM 808 O O . GLN A 1 107 ? 50.525 29.595 49.495 1.00 6.74 107 GLN A O 1
ATOM 814 N N . PHE A 1 108 ? 51.228 31.063 51.039 1.00 6.25 108 PHE A N 1
ATOM 815 C CA . PHE A 1 108 ? 50.103 31.962 50.816 1.00 6.42 108 PHE A CA 1
ATOM 816 C C . PHE A 1 108 ? 50.173 32.564 49.393 1.00 6.37 108 PHE A C 1
ATOM 817 O O . PHE A 1 108 ? 49.153 32.645 48.694 1.00 6.74 108 PHE A O 1
ATOM 825 N N . ALA A 1 109 ? 51.349 32.985 48.983 1.00 6.45 109 ALA A N 1
ATOM 826 C CA . ALA A 1 109 ? 51.517 33.584 47.644 1.00 6.38 109 ALA A CA 1
ATOM 827 C C . ALA A 1 109 ? 51.113 32.564 46.566 1.00 6.23 109 ALA A C 1
ATOM 828 O O . ALA A 1 109 ? 50.511 32.947 45.572 1.00 6.91 109 ALA A O 1
ATOM 830 N N . GLY A 1 110 ? 51.449 31.293 46.749 1.00 6.39 110 GLY A N 1
ATOM 831 C CA . GLY A 1 110 ? 51.010 30.269 45.819 1.00 6.88 110 GLY A CA 1
ATOM 832 C C . GLY A 1 110 ? 49.504 30.105 45.773 1.00 6.68 110 GLY A C 1
ATOM 833 O O . GLY A 1 110 ? 48.946 29.934 44.691 1.00 7.25 110 GLY A O 1
ATOM 834 N N . ALA A 1 111 ? 48.853 30.143 46.964 1.00 6.95 111 ALA A N 1
ATOM 835 C CA . ALA A 1 111 ? 47.381 30.058 47.010 1.00 7.09 111 ALA A CA 1
ATOM 836 C C . ALA A 1 111 ? 46.728 31.251 46.285 1.00 7.03 111 ALA A C 1
ATOM 837 O O . ALA A 1 111 ? 45.743 31.091 45.556 1.00 7.63 111 ALA A O 1
ATOM 839 N N . VAL A 1 112 ? 47.281 32.448 46.495 1.00 7.04 112 VAL A N 1
ATOM 840 C CA . VAL A 1 112 ? 46.800 33.660 45.820 1.00 6.87 112 VAL A CA 1
ATOM 841 C C . VAL A 1 112 ? 47.001 33.525 44.299 1.00 6.86 112 VAL A C 1
ATOM 842 O O . VAL A 1 112 ? 46.074 33.771 43.503 1.00 7.81 112 VAL A O 1
ATOM 846 N N . ALA A 1 113 ? 48.224 33.127 43.889 1.00 6.95 113 ALA A N 1
ATOM 847 C CA . ALA A 1 113 ? 48.510 32.944 42.446 1.00 7.04 113 ALA A CA 1
ATOM 848 C C . ALA A 1 113 ? 47.539 31.987 41.806 1.00 7.24 113 ALA A C 1
ATOM 849 O O . ALA A 1 113 ? 46.976 32.247 40.728 1.00 7.90 113 ALA A O 1
ATOM 851 N N . LEU A 1 114 ? 47.340 30.820 42.458 1.00 7.70 114 LEU A N 1
ATOM 852 C CA . LEU A 1 114 ? 46.445 29.793 41.892 1.00 7.82 114 LEU A CA 1
ATOM 853 C C . LEU A 1 114 ? 45.018 30.306 41.762 1.00 7.95 114 LEU A C 1
ATOM 854 O O . LEU A 1 114 ? 44.310 29.927 40.823 1.00 8.93 114 LEU A O 1
ATOM 863 N N . SER A 1 115 ? 44.590 31.152 42.699 1.00 8.10 115 SER A N 1
ATOM 864 C CA . SER A 1 115 ? 43.225 31.655 42.659 1.00 8.66 115 SER A CA 1
ATOM 865 C C . SER A 1 115 ? 42.947 32.442 41.390 1.00 8.36 115 SER A C 1
ATOM 866 O O . SER A 1 115 ? 41.769 32.638 41.035 1.00 9.96 115 SER A O 1
ATOM 869 N N . ASN A 1 116 ? 43.980 32.926 40.715 1.00 8.02 116 ASN A N 1
ATOM 870 C CA . ASN A 1 116 ? 43.812 33.658 39.445 1.00 7.67 116 ASN A CA 1
ATOM 871 C C . ASN A 1 116 ? 43.624 32.760 38.227 1.00 8.12 116 ASN A C 1
ATOM 872 O O . ASN A 1 116 ? 43.422 33.317 37.118 1.00 10.19 116 ASN A O 1
ATOM 877 N N . CYS A 1 117 ? 43.727 31.450 38.397 1.00 7.74 117 CYS A N 1
ATOM 878 C CA . CYS A 1 117 ? 43.689 30.503 37.292 1.00 7.99 117 CYS A CA 1
ATOM 879 C C . CYS A 1 117 ? 42.268 29.901 37.205 1.00 7.91 117 CYS A C 1
ATOM 880 O O . CYS A 1 117 ? 41.917 29.138 38.124 1.00 8.78 117 CYS A O 1
ATOM 883 N N . PRO A 1 118 ? 41.489 30.201 36.176 1.00 7.79 118 PRO A N 1
ATOM 884 C CA . PRO A 1 118 ? 40.138 29.657 36.105 1.00 8.00 118 PRO A CA 1
ATOM 885 C C . PRO A 1 118 ? 40.115 28.146 36.296 1.00 7.58 118 PRO A C 1
ATOM 886 O O . PRO A 1 118 ? 40.865 27.405 35.631 1.00 7.96 118 PRO A O 1
ATOM 890 N N . GLY A 1 119 ? 39.229 27.712 37.210 1.00 8.16 119 GLY A N 1
ATOM 891 C CA . GLY A 1 119 ? 39.083 26.319 37.562 1.00 8.48 119 GLY A CA 1
ATOM 892 C C . GLY A 1 119 ? 39.851 25.838 38.758 1.00 8.12 119 GLY A C 1
ATOM 893 O O . GLY A 1 119 ? 39.631 24.742 39.260 1.00 8.88 119 GLY A O 1
ATOM 894 N N . ALA A 1 120 ? 40.815 26.661 39.236 1.00 8.10 120 ALA A N 1
ATOM 895 C CA . ALA A 1 120 ? 41.631 26.196 40.364 1.00 7.79 120 ALA A CA 1
ATOM 896 C C . ALA A 1 120 ? 40.798 26.116 41.639 1.00 8.08 120 ALA A C 1
ATOM 897 O O . ALA A 1 120 ? 39.834 26.864 41.845 1.00 9.58 120 ALA A O 1
ATOM 899 N N . PRO A 1 121 ? 41.196 25.232 42.559 1.00 7.84 121 PRO A N 1
ATOM 900 C CA . PRO A 1 121 ? 40.565 25.215 43.891 1.00 7.87 121 PRO A CA 1
ATOM 901 C C . PRO A 1 121 ? 41.061 26.401 44.718 1.00 7.71 121 PRO A C 1
ATOM 902 O O . PRO A 1 121 ? 42.095 27.016 44.448 1.00 9.25 121 PRO A O 1
ATOM 906 N N . ARG A 1 122 ? 40.296 26.651 45.786 1.00 8.55 122 ARG A N 1
ATOM 907 C CA . ARG A 1 122 ? 40.620 27.603 46.855 1.00 7.98 122 ARG A CA 1
ATOM 908 C C . ARG A 1 122 ? 41.431 26.837 47.880 1.00 8.03 122 ARG A C 1
ATOM 909 O O . ARG A 1 122 ? 40.835 26.010 48.626 1.00 9.37 122 ARG A O 1
ATOM 917 N N . LEU A 1 123 ? 42.746 26.955 47.887 1.00 7.84 123 LEU A N 1
ATOM 918 C CA . LEU A 1 123 ? 43.550 26.080 48.727 1.00 7.57 123 LEU A CA 1
ATOM 919 C C . LEU A 1 123 ? 43.271 26.318 50.219 1.00 7.77 123 LEU A C 1
ATOM 920 O O . LEU A 1 123 ? 43.056 27.437 50.652 1.00 8.82 123 LEU A O 1
ATOM 925 N N . GLU A 1 124 ? 43.379 25.224 50.990 1.00 7.71 124 GLU A N 1
ATOM 926 C CA . GLU A 1 124 ? 43.530 25.389 52.425 1.00 7.96 124 GLU A CA 1
ATOM 927 C C . GLU A 1 124 ? 44.755 26.248 52.678 1.00 7.74 124 GLU A C 1
ATOM 928 O O . GLU A 1 124 ? 45.814 26.071 51.991 1.00 8.89 124 GLU A O 1
ATOM 934 N N . PHE A 1 125 ? 44.696 27.143 53.670 1.00 7.73 125 PHE A N 1
ATOM 935 C CA . PHE A 1 125 ? 45.884 27.884 54.050 1.00 7.27 125 PHE A CA 1
ATOM 936 C C . PHE A 1 125 ? 45.927 27.922 55.588 1.00 7.17 125 PHE A C 1
ATOM 937 O O . PHE A 1 125 ? 45.091 28.573 56.251 1.00 8.58 125 PHE A O 1
ATOM 945 N N . LEU A 1 126 ? 46.911 27.192 56.109 1.00 7.45 126 LEU A N 1
ATOM 946 C CA . LEU A 1 126 ? 47.243 27.209 57.525 1.00 7.48 126 LEU A CA 1
ATOM 947 C C . LEU A 1 126 ? 48.445 28.137 57.705 1.00 7.56 126 LEU A C 1
ATOM 948 O O . LEU A 1 126 ? 49.297 28.185 56.803 1.00 8.82 126 LEU A O 1
ATOM 953 N N . ALA A 1 127 ? 48.502 28.854 58.806 1.00 8.47 127 ALA A N 1
ATOM 954 C CA . ALA A 1 127 ? 49.552 29.836 59.085 1.00 8.00 127 ALA A CA 1
ATOM 955 C C . ALA A 1 127 ? 50.253 29.493 60.404 1.00 7.66 127 ALA A C 1
ATOM 956 O O . ALA A 1 127 ? 49.764 28.711 61.224 1.00 9.26 127 ALA A O 1
ATOM 958 N N . GLY A 1 128 ? 51.404 30.132 60.581 1.00 7.94 128 GLY A N 1
ATOM 959 C CA . GLY A 1 128 ? 52.165 29.959 61.788 1.00 8.38 128 GLY A CA 1
ATOM 960 C C . GLY A 1 128 ? 53.445 29.186 61.640 1.00 8.30 128 GLY A C 1
ATOM 961 O O . GLY A 1 128 ? 54.064 28.818 62.659 1.00 10.03 128 GLY A O 1
ATOM 962 N N . ARG A 1 129 ? 53.952 28.959 60.412 1.00 7.57 129 ARG A N 1
ATOM 963 C CA . ARG A 1 129 ? 55.245 28.329 60.254 1.00 7.72 129 ARG A CA 1
ATOM 964 C C . ARG A 1 129 ? 56.342 29.257 60.759 1.00 7.71 129 ARG A C 1
ATOM 965 O O . ARG A 1 129 ? 56.303 30.464 60.471 1.00 8.20 129 ARG A O 1
ATOM 973 N N . PRO A 1 130 ? 57.345 28.760 61.460 1.00 8.19 130 PRO A N 1
ATOM 974 C CA . PRO A 1 130 ? 58.444 29.643 61.950 1.00 9.29 130 PRO A CA 1
ATOM 975 C C . PRO A 1 130 ? 59.209 30.311 60.822 1.00 7.89 130 PRO A C 1
ATOM 976 O O . PRO A 1 130 ? 59.255 29.871 59.685 1.00 8.69 130 PRO A O 1
ATOM 980 N N . ASN A 1 131 ? 59.886 31.399 61.213 1.00 8.62 131 ASN A N 1
ATOM 981 C CA . ASN A 1 131 ? 60.738 32.213 60.323 1.00 8.57 131 ASN A CA 1
ATOM 982 C C . ASN A 1 131 ? 62.218 31.872 60.425 1.00 9.01 131 ASN A C 1
ATOM 983 O O . ASN A 1 131 ? 63.040 32.669 59.975 1.00 11.66 131 ASN A O 1
ATOM 988 N N . LYS A 1 132 ? 62.582 30.736 60.971 1.00 10.10 132 LYS A N 1
ATOM 989 C CA . LYS A 1 132 ? 63.957 30.293 61.087 1.00 10.29 132 LYS A CA 1
ATOM 990 C C . LYS A 1 132 ? 64.074 28.887 60.565 1.00 9.58 132 LYS A C 1
ATOM 991 O O . LYS A 1 132 ? 63.212 28.036 60.916 1.00 10.77 132 LYS A O 1
ATOM 997 N N . THR A 1 133 ? 65.088 28.585 59.782 1.00 9.09 133 THR A N 1
ATOM 998 C CA . THR A 1 133 ? 65.325 27.254 59.249 1.00 8.55 133 THR A CA 1
ATOM 999 C C . THR A 1 133 ? 66.791 27.106 58.848 1.00 8.15 133 THR A C 1
ATOM 1000 O O . THR A 1 133 ? 67.650 27.882 59.244 1.00 10.19 133 THR A O 1
ATOM 1004 N N . ILE A 1 134 ? 67.059 26.103 58.039 1.00 8.36 134 ILE A N 1
ATOM 1005 C CA . ILE A 1 134 ? 68.357 25.766 57.423 1.00 7.80 134 ILE A CA 1
ATOM 1006 C C . ILE A 1 134 ? 68.174 25.711 55.920 1.00 7.68 134 ILE A C 1
ATOM 1007 O O . ILE A 1 134 ? 67.074 25.522 55.397 1.00 7.86 134 ILE A O 1
ATOM 1012 N N . ALA A 1 135 ? 69.289 25.820 55.194 1.00 7.99 135 ALA A N 1
ATOM 1013 C CA . ALA A 1 135 ? 69.292 25.566 53.755 1.00 7.60 135 ALA A CA 1
ATOM 1014 C C . ALA A 1 135 ? 69.174 24.068 53.497 1.00 7.60 135 ALA A C 1
ATOM 1015 O O . ALA A 1 135 ? 69.822 23.257 54.173 1.00 8.67 135 ALA A O 1
ATOM 1017 N N . ALA A 1 136 ? 68.369 23.656 52.513 1.00 7.55 136 ALA A N 1
ATOM 1018 C CA . ALA A 1 136 ? 68.305 22.254 52.165 1.00 7.43 136 ALA A CA 1
ATOM 1019 C C . ALA A 1 136 ? 69.534 21.814 51.380 1.00 7.55 136 ALA A C 1
ATOM 1020 O O . ALA A 1 136 ? 70.292 22.606 50.819 1.00 8.73 136 ALA A O 1
ATOM 1022 N N . VAL A 1 137 ? 69.710 20.486 51.326 1.00 7.81 137 VAL A N 1
ATOM 1023 C CA . VAL A 1 137 ? 70.753 19.860 50.531 1.00 8.20 137 VAL A CA 1
ATOM 1024 C C . VAL A 1 137 ? 70.271 19.624 49.085 1.00 7.53 137 VAL A C 1
ATOM 1025 O O . VAL A 1 137 ? 69.081 19.655 48.790 1.00 9.17 137 VAL A O 1
ATOM 1029 N N . ASP A 1 138 ? 71.231 19.395 48.191 1.00 7.71 138 ASP A N 1
ATOM 1030 C CA . ASP A 1 138 ? 70.959 19.120 46.788 1.00 7.73 138 ASP A CA 1
ATOM 1031 C C . ASP A 1 138 ? 70.377 17.693 46.645 1.00 8.41 138 ASP A C 1
ATOM 1032 O O . ASP A 1 138 ? 70.435 16.859 47.528 1.00 11.49 138 ASP A O 1
ATOM 1037 N N . GLY A 1 139 ? 69.715 17.456 45.530 1.00 7.81 139 GLY A N 1
ATOM 1038 C CA . GLY A 1 139 ? 69.193 16.107 45.200 1.00 8.52 139 GLY A CA 1
ATOM 1039 C C . GLY A 1 139 ? 67.765 15.836 45.609 1.00 8.06 139 GLY A C 1
ATOM 1040 O O . GLY A 1 139 ? 67.291 14.732 45.382 1.00 9.73 139 GLY A O 1
ATOM 1041 N N . LEU A 1 140 ? 67.067 16.802 46.214 1.00 7.03 140 LEU A N 1
ATOM 1042 C CA . LEU A 1 140 ? 65.711 16.580 46.739 1.00 7.26 140 LEU A CA 1
ATOM 1043 C C . LEU A 1 140 ? 64.605 16.990 45.771 1.00 7.17 140 LEU A C 1
ATOM 1044 O O . LEU A 1 140 ? 63.420 16.735 46.047 1.00 7.91 140 LEU A O 1
ATOM 1049 N N . ILE A 1 141 ? 64.978 17.654 44.681 1.00 6.81 141 ILE A N 1
ATOM 1050 C CA . ILE A 1 141 ? 64.002 18.172 43.720 1.00 6.89 141 ILE A CA 1
ATOM 1051 C C . ILE A 1 141 ? 63.927 17.225 42.524 1.00 6.92 141 ILE A C 1
ATOM 1052 O O . ILE A 1 141 ? 64.944 16.963 41.857 1.00 7.34 141 ILE A O 1
ATOM 1057 N N . PRO A 1 142 ? 62.736 16.721 42.206 1.00 7.52 142 PRO A N 1
ATOM 1058 C CA . PRO A 1 142 ? 62.584 15.894 40.990 1.00 8.06 142 PRO A CA 1
ATOM 1059 C C . PRO A 1 142 ? 63.000 16.689 39.734 1.00 8.09 142 PRO A C 1
ATOM 1060 O O . PRO A 1 142 ? 62.796 17.876 39.633 1.00 9.09 142 PRO A O 1
ATOM 1064 N N . GLU A 1 143 ? 63.569 15.925 38.772 1.00 8.05 143 GLU A N 1
ATOM 1065 C CA . GLU A 1 143 ? 64.003 16.468 37.497 1.00 7.88 143 GLU A CA 1
ATOM 1066 C C . GLU A 1 143 ? 63.292 15.731 36.353 1.00 7.29 143 GLU A C 1
ATOM 1067 O O . GLU A 1 143 ? 62.928 14.551 36.506 1.00 7.48 143 GLU A O 1
ATOM 1073 N N . PRO A 1 144 ? 63.126 16.400 35.202 1.00 7.43 144 PRO A N 1
ATOM 1074 C CA . PRO A 1 144 ? 62.273 15.811 34.152 1.00 7.10 144 PRO A CA 1
ATOM 1075 C C . PRO A 1 144 ? 62.849 14.579 33.497 1.00 7.29 144 PRO A C 1
ATOM 1076 O O . PRO A 1 144 ? 62.105 13.836 32.860 1.00 7.96 144 PRO A O 1
ATOM 1080 N N . GLN A 1 145 ? 64.178 14.355 33.608 1.00 7.40 145 GLN A N 1
ATOM 1081 C CA . GLN A 1 145 ? 64.822 13.147 33.089 1.00 8.28 145 GLN A CA 1
ATOM 1082 C C . GLN A 1 145 ? 64.652 11.953 34.034 1.00 8.04 145 GLN A C 1
ATOM 1083 O O . GLN A 1 145 ? 65.080 10.837 33.661 1.00 9.59 145 GLN A O 1
ATOM 1089 N N . ASP A 1 146 ? 64.109 12.133 35.227 1.00 7.96 146 ASP A N 1
ATOM 1090 C CA . ASP A 1 146 ? 64.027 11.046 36.203 1.00 8.14 146 ASP A CA 1
ATOM 1091 C C . ASP A 1 146 ? 62.989 10.004 35.814 1.00 8.06 146 ASP A C 1
ATOM 1092 O O . ASP A 1 146 ? 61.973 10.284 35.177 1.00 9.17 146 ASP A O 1
ATOM 1097 N N . SER A 1 147 ? 63.261 8.773 36.255 1.00 8.46 147 SER A N 1
ATOM 1098 C CA . SER A 1 147 ? 62.331 7.680 36.065 1.00 8.51 147 SER A CA 1
ATOM 1099 C C . SER A 1 147 ? 61.126 7.811 37.007 1.00 7.75 147 SER A C 1
ATOM 1100 O O . SER A 1 147 ? 61.175 8.461 38.060 1.00 7.99 147 SER A O 1
ATOM 1103 N N . VAL A 1 148 ? 60.038 7.101 36.661 1.00 7.61 148 VAL A N 1
ATOM 1104 C CA . VAL A 1 148 ? 58.879 7.021 37.546 1.00 7.31 148 VAL A CA 1
ATOM 1105 C C . VAL A 1 148 ? 59.251 6.428 38.910 1.00 7.34 148 VAL A C 1
ATOM 1106 O O . VAL A 1 148 ? 58.813 6.916 39.971 1.00 7.51 148 VAL A O 1
ATOM 1110 N N . THR A 1 149 ? 60.064 5.353 38.926 1.00 7.32 149 THR A N 1
ATOM 1111 C CA . THR A 1 149 ? 60.468 4.796 40.198 1.00 7.60 149 THR A CA 1
ATOM 1112 C C . THR A 1 149 ? 61.136 5.865 41.081 1.00 7.31 149 THR A C 1
ATOM 1113 O O . THR A 1 149 ? 60.821 5.999 42.285 1.00 7.77 149 THR A O 1
ATOM 1117 N N . LYS A 1 150 ? 62.061 6.616 40.478 1.00 7.52 150 LYS A N 1
ATOM 1118 C CA . LYS A 1 150 ? 62.794 7.648 41.213 1.00 7.50 150 LYS A CA 1
ATOM 1119 C C . LYS A 1 150 ? 61.876 8.747 41.718 1.00 7.24 150 LYS A C 1
ATOM 1120 O O . LYS A 1 150 ? 61.955 9.206 42.876 1.00 7.81 150 LYS A O 1
ATOM 1127 N N . ILE A 1 151 ? 60.957 9.218 40.854 1.00 7.33 151 ILE A N 1
ATOM 1128 C CA . ILE A 1 151 ? 60.005 10.269 41.224 1.00 7.12 151 ILE A CA 1
ATOM 1129 C C . ILE A 1 151 ? 59.100 9.826 42.366 1.00 6.85 151 ILE A C 1
ATOM 1130 O O . ILE A 1 151 ? 58.913 10.518 43.371 1.00 7.27 151 ILE A O 1
ATOM 1135 N N . LEU A 1 152 ? 58.502 8.625 42.220 1.00 7.10 152 LEU A N 1
ATOM 1136 C CA . LEU A 1 152 ? 57.562 8.163 43.260 1.00 7.46 152 LEU A CA 1
ATOM 1137 C C . LEU A 1 152 ? 58.310 7.988 44.591 1.00 7.36 152 LEU A C 1
ATOM 1138 O O . LEU A 1 152 ? 57.746 8.306 45.658 1.00 7.89 152 LEU A O 1
ATOM 1143 N N . GLN A 1 153 ? 59.544 7.476 44.519 1.00 7.73 153 GLN A N 1
ATOM 1144 C CA . GLN A 1 153 ? 60.307 7.298 45.771 1.00 8.26 153 GLN A CA 1
ATOM 1145 C C . GLN A 1 153 ? 60.602 8.637 46.409 1.00 7.57 153 GLN A C 1
ATOM 1146 O O . GLN A 1 153 ? 60.591 8.749 47.637 1.00 8.08 153 GLN A O 1
ATOM 1152 N N . ARG A 1 154 ? 60.934 9.658 45.600 1.00 7.26 154 ARG A N 1
ATOM 1153 C CA . ARG A 1 154 ? 61.261 10.971 46.134 1.00 6.95 154 ARG A CA 1
ATOM 1154 C C . ARG A 1 154 ? 60.062 11.534 46.904 1.00 7.05 154 ARG A C 1
ATOM 1155 O O . ARG A 1 154 ? 60.172 12.089 48.009 1.00 7.44 154 ARG A O 1
ATOM 1163 N N . PHE A 1 155 ? 58.859 11.457 46.279 1.00 7.16 155 PHE A N 1
ATOM 1164 C CA . PHE A 1 155 ? 57.648 11.965 46.955 1.00 7.05 155 PHE A CA 1
ATOM 1165 C C . PHE A 1 155 ? 57.270 11.141 48.190 1.00 7.40 155 PHE A C 1
ATOM 1166 O O . PHE A 1 155 ? 56.788 11.687 49.180 1.00 8.23 155 PHE A O 1
ATOM 1174 N N . GLU A 1 156 ? 57.479 9.817 48.137 1.00 7.68 156 GLU A N 1
ATOM 1175 C CA . GLU A 1 156 ? 57.194 8.995 49.319 1.00 8.18 156 GLU A CA 1
ATOM 1176 C C . GLU A 1 156 ? 58.146 9.386 50.448 1.00 8.07 156 GLU A C 1
ATOM 1177 O O . GLU A 1 156 ? 57.738 9.506 51.622 1.00 9.00 156 GLU A O 1
ATOM 1183 N N . ASP A 1 157 ? 59.424 9.577 50.130 1.00 8.18 157 ASP A N 1
ATOM 1184 C CA . ASP A 1 157 ? 60.439 9.949 51.125 1.00 8.52 157 ASP A CA 1
ATOM 1185 C C . ASP A 1 157 ? 60.185 11.365 51.651 1.00 8.17 157 ASP A C 1
ATOM 1186 O O . ASP A 1 157 ? 60.492 11.635 52.834 1.00 9.06 157 ASP A O 1
ATOM 1191 N N . ALA A 1 158 ? 59.697 12.279 50.826 1.00 7.65 158 ALA A N 1
ATOM 1192 C CA . ALA A 1 158 ? 59.468 13.642 51.291 1.00 7.60 158 ALA A CA 1
ATOM 1193 C C . ALA A 1 158 ? 58.316 13.737 52.305 1.00 8.17 158 ALA A C 1
ATOM 1194 O O . ALA A 1 158 ? 58.388 14.476 53.273 1.00 9.68 158 ALA A O 1
ATOM 1196 N N . GLY A 1 159 ? 57.222 13.013 52.003 1.00 9.58 159 GLY A N 1
ATOM 1197 C CA . GLY A 1 159 ? 56.003 13.232 52.808 1.00 13.65 159 GLY A CA 1
ATOM 1198 C C . GLY A 1 159 ? 54.982 12.120 52.782 1.00 9.83 159 GLY A C 1
ATOM 1199 O O . GLY A 1 159 ? 53.814 12.350 53.110 1.00 10.82 159 GLY A O 1
ATOM 1200 N N . GLY A 1 160 ? 55.391 10.917 52.367 1.00 9.29 160 GLY A N 1
ATOM 1201 C CA . GLY A 1 160 ? 54.444 9.807 52.345 1.00 9.47 160 GLY A CA 1
ATOM 1202 C C . GLY A 1 160 ? 53.414 9.961 51.266 1.00 8.92 160 GLY A C 1
ATOM 1203 O O . GLY A 1 160 ? 52.328 9.355 51.376 1.00 12.24 160 GLY A O 1
ATOM 1204 N N . PHE A 1 161 ? 53.664 10.746 50.220 1.00 8.09 161 PHE A N 1
ATOM 1205 C CA . PHE A 1 161 ? 52.658 10.902 49.172 1.00 8.52 161 PHE A CA 1
ATOM 1206 C C . PHE A 1 161 ? 52.462 9.625 48.408 1.00 8.68 161 PHE A C 1
ATOM 1207 O O . PHE A 1 161 ? 53.464 8.906 48.082 1.00 9.55 161 PHE A O 1
ATOM 1215 N N . THR A 1 162 ? 51.217 9.325 48.120 1.00 8.79 162 THR A N 1
ATOM 1216 C CA . THR A 1 162 ? 50.878 8.191 47.278 1.00 8.84 162 THR A CA 1
ATOM 1217 C C . THR A 1 162 ? 51.027 8.579 45.818 1.00 8.27 162 THR A C 1
ATOM 1218 O O . THR A 1 162 ? 51.017 9.756 45.453 1.00 7.92 162 THR A O 1
ATOM 1222 N N . PRO A 1 163 ? 51.100 7.584 44.905 1.00 8.21 163 PRO A N 1
ATOM 1223 C CA . PRO A 1 163 ? 51.096 7.927 43.473 1.00 8.28 163 PRO A CA 1
ATOM 1224 C C . PRO A 1 163 ? 49.885 8.758 43.064 1.00 7.36 163 PRO A C 1
ATOM 1225 O O . PRO A 1 163 ? 50.034 9.647 42.214 1.00 7.81 163 PRO A O 1
ATOM 1229 N N . PHE A 1 164 ? 48.706 8.481 43.655 1.00 7.96 164 PHE A N 1
ATOM 1230 C CA . PHE A 1 164 ? 47.535 9.296 43.366 1.00 7.48 164 PHE A CA 1
ATOM 1231 C C . PHE A 1 164 ? 47.804 10.765 43.689 1.00 7.26 164 PHE A C 1
ATOM 1232 O O . PHE A 1 164 ? 47.487 11.663 42.908 1.00 7.30 164 PHE A O 1
ATOM 1240 N N . GLU A 1 165 ? 48.385 11.022 44.873 1.00 7.27 165 GLU A N 1
ATOM 1241 C CA . GLU A 1 165 ? 48.693 12.389 45.256 1.00 7.21 165 GLU A CA 1
ATOM 1242 C C . GLU A 1 165 ? 49.745 13.037 44.344 1.00 6.87 165 GLU A C 1
ATOM 1243 O O . GLU A 1 165 ? 49.676 14.232 44.074 1.00 7.13 165 GLU A O 1
ATOM 1249 N N . VAL A 1 166 ? 50.757 12.260 43.908 1.00 7.01 166 VAL A N 1
ATOM 1250 C CA . VAL A 1 166 ? 51.793 12.788 43.015 1.00 6.78 166 VAL A CA 1
ATOM 1251 C C . VAL A 1 166 ? 51.172 13.273 41.695 1.00 6.42 166 VAL A C 1
ATOM 1252 O O . VAL A 1 166 ? 51.413 14.397 41.224 1.00 7.07 166 VAL A O 1
ATOM 1256 N N . VAL A 1 167 ? 50.388 12.397 41.069 1.00 6.77 167 VAL A N 1
ATOM 1257 C CA . VAL A 1 167 ? 49.757 12.788 39.789 1.00 6.56 167 VAL A CA 1
ATOM 1258 C C . VAL A 1 167 ? 48.792 13.947 40.012 1.00 6.22 167 VAL A C 1
ATOM 1259 O O . VAL A 1 167 ? 48.717 14.848 39.163 1.00 6.87 167 VAL A O 1
ATOM 1263 N N . SER A 1 168 ? 48.059 13.933 41.138 1.00 6.24 168 SER A N 1
ATOM 1264 C CA . SER A 1 168 ? 47.183 15.049 41.476 1.00 6.17 168 SER A CA 1
ATOM 1265 C C . SER A 1 168 ? 47.934 16.383 41.492 1.00 6.07 168 SER A C 1
ATOM 1266 O O . SER A 1 168 ? 47.457 17.399 41.004 1.00 6.73 168 SER A O 1
ATOM 1269 N N . LEU A 1 169 ? 49.144 16.382 42.111 1.00 6.38 169 LEU A N 1
ATOM 1270 C CA . LEU A 1 169 ? 49.935 17.603 42.194 1.00 6.28 169 LEU A CA 1
ATOM 1271 C C . LEU A 1 169 ? 50.394 18.091 40.806 1.00 6.27 169 LEU A C 1
ATOM 1272 O O . LEU A 1 169 ? 50.572 19.297 40.615 1.00 7.43 169 LEU A O 1
ATOM 1277 N N . LEU A 1 170 ? 50.553 17.175 39.851 1.00 6.77 170 LEU A N 1
ATOM 1278 C CA . LEU A 1 170 ? 50.939 17.523 38.462 1.00 7.14 170 LEU A CA 1
ATOM 1279 C C . LEU A 1 170 ? 49.788 18.153 37.706 1.00 7.06 170 LEU A C 1
ATOM 1280 O O . LEU A 1 170 ? 50.049 18.631 36.573 1.00 7.54 170 LEU A O 1
ATOM 1285 N N . ALA A 1 171 ? 48.602 18.324 38.277 1.00 6.94 171 ALA A N 1
ATOM 1286 C CA . ALA A 1 171 ? 47.631 19.211 37.698 1.00 7.16 171 ALA A CA 1
ATOM 1287 C C . ALA A 1 171 ? 48.201 20.632 37.539 1.00 6.39 171 ALA A C 1
ATOM 1288 O O . ALA A 1 171 ? 47.761 21.394 36.685 1.00 6.83 171 ALA A O 1
ATOM 1290 N N . SER A 1 172 ? 49.186 20.993 38.382 1.00 6.47 172 SER A N 1
ATOM 1291 C CA . SER A 1 172 ? 49.876 22.268 38.212 1.00 6.44 172 SER A CA 1
ATOM 1292 C C . SER A 1 172 ? 50.483 22.449 36.805 1.00 5.93 172 SER A C 1
ATOM 1293 O O . SER A 1 172 ? 50.654 23.605 36.387 1.00 6.38 172 SER A O 1
ATOM 1296 N N . HIS A 1 173 ? 50.821 21.354 36.117 1.00 5.73 173 HIS A N 1
ATOM 1297 C CA . HIS A 1 173 ? 51.382 21.494 34.759 1.00 5.77 173 HIS A CA 1
ATOM 1298 C C . HIS A 1 173 ? 50.327 21.902 33.742 1.00 5.86 173 HIS A C 1
ATOM 1299 O O . HIS A 1 173 ? 50.675 22.214 32.593 1.00 7.03 173 HIS A O 1
ATOM 1306 N N . SER A 1 174 ? 49.067 22.038 34.180 1.00 5.99 174 SER A N 1
ATOM 1307 C CA . SER A 1 174 ? 48.026 22.691 33.380 1.00 5.80 174 SER A CA 1
ATOM 1308 C C . SER A 1 174 ? 48.231 24.202 33.258 1.00 5.85 174 SER A C 1
ATOM 1309 O O . SER A 1 174 ? 47.624 24.830 32.374 1.00 6.52 174 SER A O 1
ATOM 1312 N N . VAL A 1 175 ? 49.040 24.798 34.131 1.00 5.73 175 VAL A N 1
ATOM 1313 C CA . VAL A 1 175 ? 49.308 26.234 34.142 1.00 6.41 175 VAL A CA 1
ATOM 1314 C C . VAL A 1 175 ? 50.807 26.468 34.220 1.00 6.47 175 VAL A C 1
ATOM 1315 O O . VAL A 1 175 ? 51.313 27.094 35.187 1.00 8.76 175 VAL A O 1
ATOM 1319 N N . ALA A 1 176 ? 51.546 25.913 33.283 1.00 7.65 176 ALA A N 1
ATOM 1320 C CA . ALA A 1 176 ? 52.995 25.813 33.420 1.00 6.45 176 ALA A CA 1
ATOM 1321 C C . ALA A 1 176 ? 53.694 25.859 32.063 1.00 6.09 176 ALA A C 1
ATOM 1322 O O . ALA A 1 176 ? 53.225 25.317 31.064 1.00 6.74 176 ALA A O 1
ATOM 1324 N N . ARG A 1 177 ? 54.865 26.523 32.077 1.00 6.06 177 ARG A N 1
ATOM 1325 C CA . ARG A 1 177 ? 55.713 26.660 30.883 1.00 6.24 177 ARG A CA 1
ATOM 1326 C C . ARG A 1 177 ? 57.176 26.479 31.275 1.00 6.52 177 ARG A C 1
ATOM 1327 O O . ARG A 1 177 ? 57.512 26.566 32.473 1.00 7.43 177 ARG A O 1
ATOM 1335 N N . ALA A 1 178 ? 58.037 26.238 30.262 1.00 6.50 178 ALA A N 1
ATOM 1336 C CA . ALA A 1 178 ? 59.462 25.986 30.484 1.00 6.67 178 ALA A CA 1
ATOM 1337 C C . ALA A 1 178 ? 60.340 27.050 29.808 1.00 7.29 178 ALA A C 1
ATOM 1338 O O . ALA A 1 178 ? 60.202 27.299 28.590 1.00 7.69 178 ALA A O 1
ATOM 1340 N N . ASP A 1 179 ? 61.274 27.596 30.569 1.00 7.66 179 ASP A N 1
ATOM 1341 C CA . ASP A 1 179 ? 62.251 28.586 30.118 1.00 9.08 179 ASP A CA 1
ATOM 1342 C C . ASP A 1 179 ? 63.661 28.029 29.989 1.00 9.51 179 ASP A C 1
ATOM 1343 O O . ASP A 1 179 ? 64.477 28.625 29.259 1.00 13.88 179 ASP A O 1
ATOM 1348 N N . LYS A 1 180 ? 63.999 26.991 30.737 1.00 9.00 180 LYS A N 1
ATOM 1349 C CA . LYS A 1 180 ? 65.385 26.525 30.833 1.00 9.93 180 LYS A CA 1
ATOM 1350 C C . LYS A 1 180 ? 65.624 25.171 30.187 1.00 10.07 180 LYS A C 1
ATOM 1351 O O . LYS A 1 180 ? 66.801 24.823 29.895 1.00 12.55 180 LYS A O 1
ATOM 1357 N N . VAL A 1 181 ? 64.603 24.365 29.903 1.00 9.34 181 VAL A N 1
ATOM 1358 C CA . VAL A 1 181 ? 64.787 23.048 29.336 1.00 9.49 181 VAL A CA 1
ATOM 1359 C C . VAL A 1 181 ? 65.460 23.169 27.971 1.00 10.02 181 VAL A C 1
ATOM 1360 O O . VAL A 1 181 ? 66.395 22.384 27.656 1.00 11.24 181 VAL A O 1
ATOM 1364 N N . ASP A 1 182 ? 65.020 24.097 27.160 1.00 10.51 182 ASP A N 1
ATOM 1365 C CA . ASP A 1 182 ? 65.600 24.387 25.856 1.00 11.51 182 ASP A CA 1
ATOM 1366 C C . ASP A 1 182 ? 66.172 25.766 25.865 1.00 13.45 182 ASP A C 1
ATOM 1367 O O . ASP A 1 182 ? 65.378 26.652 26.076 1.00 25.05 182 ASP A O 1
ATOM 1376 N N . GLN A 1 183 ? 67.456 25.896 25.593 1.00 18.04 183 GLN A N 1
ATOM 1377 C CA . GLN A 1 183 ? 68.137 27.213 25.705 1.00 24.89 183 GLN A CA 1
ATOM 1378 C C . GLN A 1 183 ? 67.773 28.182 24.593 1.00 18.13 183 GLN A C 1
ATOM 1379 O O . GLN A 1 183 ? 68.030 29.387 24.656 1.00 27.16 183 GLN A O 1
ATOM 1385 N N . THR A 1 184 ? 67.113 27.696 23.557 1.00 16.19 184 THR A N 1
ATOM 1386 C CA . THR A 1 184 ? 66.773 28.441 22.372 1.00 17.20 184 THR A CA 1
ATOM 1387 C C . THR A 1 184 ? 65.386 29.064 22.362 1.00 17.03 184 THR A C 1
ATOM 1388 O O . THR A 1 184 ? 65.099 29.889 21.448 1.00 20.66 184 THR A O 1
ATOM 1392 N N . ILE A 1 185 ? 64.525 28.684 23.246 1.00 11.82 185 ILE A N 1
ATOM 1393 C CA . ILE A 1 185 ? 63.152 29.163 23.352 1.00 11.34 185 ILE A CA 1
ATOM 1394 C C . ILE A 1 185 ? 62.785 29.442 24.802 1.00 10.85 185 ILE A C 1
ATOM 1395 O O . ILE A 1 185 ? 63.340 28.832 25.719 1.00 13.08 185 ILE A O 1
ATOM 1400 N N . ASP A 1 186 ? 61.819 30.319 25.011 1.00 11.89 186 ASP A N 1
ATOM 1401 C CA . ASP A 1 186 ? 61.325 30.595 26.350 1.00 15.22 186 ASP A CA 1
ATOM 1402 C C . ASP A 1 186 ? 59.815 30.394 26.413 1.00 9.33 186 ASP A C 1
ATOM 1403 O O . ASP A 1 186 ? 59.099 30.418 25.406 1.00 10.63 186 ASP A O 1
ATOM 1408 N N . ALA A 1 187 ? 59.340 30.149 27.616 1.00 8.54 187 ALA A N 1
ATOM 1409 C CA . ALA A 1 187 ? 57.909 30.074 27.872 1.00 8.21 187 ALA A CA 1
ATOM 1410 C C . ALA A 1 187 ? 57.217 29.023 26.986 1.00 7.19 187 ALA A C 1
ATOM 1411 O O . ALA A 1 187 ? 56.128 29.275 26.451 1.00 7.76 187 ALA A O 1
ATOM 1413 N N . ALA A 1 188 ? 57.766 27.814 26.931 1.00 6.93 188 ALA A N 1
ATOM 1414 C CA . ALA A 1 188 ? 57.180 26.730 26.165 1.00 6.70 188 ALA A CA 1
ATOM 1415 C C . ALA A 1 188 ? 56.101 26.038 27.050 1.00 6.28 188 ALA A C 1
ATOM 1416 O O . ALA A 1 188 ? 56.466 25.415 28.072 1.00 6.45 188 ALA A O 1
ATOM 1418 N N . PRO A 1 189 ? 54.820 26.138 26.709 1.00 6.30 189 PRO A N 1
ATOM 1419 C CA . PRO A 1 189 ? 53.776 25.642 27.629 1.00 6.23 189 PRO A CA 1
ATOM 1420 C C . PRO A 1 189 ? 53.655 24.129 27.613 1.00 5.87 189 PRO A C 1
ATOM 1421 O O . PRO A 1 189 ? 53.896 23.463 26.592 1.00 6.58 189 PRO A O 1
ATOM 1425 N N . PHE A 1 190 ? 53.176 23.564 28.743 1.00 5.93 190 PHE A N 1
ATOM 1426 C CA . PHE A 1 190 ? 52.961 22.119 28.833 1.00 5.84 190 PHE A CA 1
ATOM 1427 C C . PHE A 1 190 ? 51.567 21.693 28.384 1.00 5.92 190 PHE A C 1
ATOM 1428 O O . PHE A 1 190 ? 51.342 20.507 28.117 1.00 7.01 190 PHE A O 1
ATOM 1436 N N . ASP A 1 191 ? 50.627 22.633 28.268 1.00 6.01 191 ASP A N 1
ATOM 1437 C CA . ASP A 1 191 ? 49.367 22.351 27.586 1.00 6.04 191 ASP A CA 1
ATOM 1438 C C . ASP A 1 191 ? 48.993 23.584 26.774 1.00 6.16 191 ASP A C 1
ATOM 1439 O O . ASP A 1 191 ? 49.615 24.642 26.839 1.00 6.94 191 ASP A O 1
ATOM 1444 N N . SER A 1 192 ? 47.917 23.414 25.992 1.00 6.24 192 SER A N 1
ATOM 1445 C CA . SER A 1 192 ? 47.472 24.453 25.076 1.00 6.69 192 SER A CA 1
ATOM 1446 C C . SER A 1 192 ? 46.691 25.590 25.759 1.00 6.70 192 SER A C 1
ATOM 1447 O O . SER A 1 192 ? 46.303 26.528 25.091 1.00 7.88 192 SER A O 1
ATOM 1450 N N . THR A 1 193 ? 46.532 25.477 27.093 1.00 6.56 193 THR A N 1
ATOM 1451 C CA . THR A 1 193 ? 45.784 26.439 27.880 1.00 6.57 193 THR A CA 1
ATOM 1452 C C . THR A 1 193 ? 46.569 26.763 29.160 1.00 6.32 193 THR A C 1
ATOM 1453 O O . THR A 1 193 ? 46.092 26.508 30.295 1.00 6.43 193 THR A O 1
ATOM 1457 N N . PRO A 1 194 ? 47.747 27.379 29.010 1.00 6.46 194 PRO A N 1
ATOM 1458 C CA . PRO A 1 194 ? 48.625 27.583 30.200 1.00 6.53 194 PRO A CA 1
ATOM 1459 C C . PRO A 1 194 ? 48.119 28.656 31.177 1.00 6.66 194 PRO A C 1
ATOM 1460 O O . PRO A 1 194 ? 48.745 28.815 32.223 1.00 7.36 194 PRO A O 1
ATOM 1464 N N . PHE A 1 195 ? 47.025 29.337 30.858 1.00 6.61 195 PHE A N 1
ATOM 1465 C CA . PHE A 1 195 ? 46.422 30.331 31.752 1.00 6.97 195 PHE A CA 1
ATOM 1466 C C . PHE A 1 195 ? 45.115 29.809 32.363 1.00 7.68 195 PHE A C 1
ATOM 1467 O O . PHE A 1 195 ? 44.398 30.582 33.032 1.00 9.56 195 PHE A O 1
ATOM 1475 N N . THR A 1 196 ? 44.804 28.510 32.160 1.00 6.91 196 THR A N 1
ATOM 1476 C CA . THR A 1 196 ? 43.534 27.914 32.598 1.00 7.34 196 THR A CA 1
ATOM 1477 C C . THR A 1 196 ? 43.828 26.636 33.327 1.00 6.54 196 THR A C 1
ATOM 1478 O O . THR A 1 196 ? 44.502 25.740 32.764 1.00 7.04 196 THR A O 1
ATOM 1482 N N . PHE A 1 197 ? 43.325 26.480 34.561 1.00 6.83 197 PHE A N 1
ATOM 1483 C CA . PHE A 1 197 ? 43.528 25.287 35.372 1.00 6.44 197 PHE A CA 1
ATOM 1484 C C . PHE A 1 197 ? 42.442 24.259 35.049 1.00 6.77 197 PHE A C 1
ATOM 1485 O O . PHE A 1 197 ? 41.474 24.030 35.767 1.00 9.39 197 PHE A O 1
ATOM 1493 N N . ASP A 1 198 ? 42.667 23.634 33.891 1.00 7.83 198 ASP A N 1
ATOM 1494 C CA . ASP A 1 198 ? 41.765 22.641 33.269 1.00 7.19 198 ASP A CA 1
ATOM 1495 C C . ASP A 1 198 ? 42.480 21.325 33.109 1.00 6.55 198 ASP A C 1
ATOM 1496 O O . ASP A 1 198 ? 43.636 21.131 33.573 1.00 6.94 198 ASP A O 1
ATOM 1501 N N . THR A 1 199 ? 41.849 20.362 32.464 1.00 6.75 199 THR A N 1
ATOM 1502 C CA . THR A 1 199 ? 42.406 19.011 32.331 1.00 6.86 199 THR A CA 1
ATOM 1503 C C . THR A 1 199 ? 43.179 18.790 31.028 1.00 6.49 199 THR A C 1
ATOM 1504 O O . THR A 1 199 ? 43.573 17.660 30.728 1.00 7.33 199 THR A O 1
ATOM 1508 N N . GLN A 1 200 ? 43.439 19.872 30.252 1.00 6.75 200 GLN A N 1
ATOM 1509 C CA . GLN A 1 200 ? 44.073 19.711 28.960 1.00 6.62 200 GLN A CA 1
ATOM 1510 C C . GLN A 1 200 ? 45.423 19.023 29.056 1.00 6.55 200 GLN A C 1
ATOM 1511 O O . GLN A 1 200 ? 45.740 18.194 28.165 1.00 7.04 200 GLN A O 1
ATOM 1517 N N . VAL A 1 201 ? 46.254 19.305 30.051 1.00 6.36 201 VAL A N 1
ATOM 1518 C CA . VAL A 1 201 ? 47.570 18.660 30.109 1.00 6.25 201 VAL A CA 1
ATOM 1519 C C . VAL A 1 201 ? 47.441 17.147 30.141 1.00 6.39 201 VAL A C 1
ATOM 1520 O O . VAL A 1 201 ? 48.263 16.421 29.559 1.00 6.71 201 VAL A O 1
ATOM 1524 N N . PHE A 1 202 ? 46.442 16.626 30.873 1.00 6.37 202 PHE A N 1
ATOM 1525 C CA . PHE A 1 202 ? 46.291 15.182 30.982 1.00 6.50 202 PHE A CA 1
ATOM 1526 C C . PHE A 1 202 ? 45.972 14.562 29.603 1.00 6.73 202 PHE A C 1
ATOM 1527 O O . PHE A 1 202 ? 46.509 13.515 29.237 1.00 7.37 202 PHE A O 1
ATOM 1535 N N . LEU A 1 203 ? 45.067 15.225 28.878 1.00 6.57 203 LEU A N 1
ATOM 1536 C CA . LEU A 1 203 ? 44.761 14.785 27.523 1.00 6.80 203 LEU A CA 1
ATOM 1537 C C . LEU A 1 203 ? 45.975 14.870 26.595 1.00 6.60 203 LEU A C 1
ATOM 1538 O O . LEU A 1 203 ? 46.281 13.949 25.822 1.00 7.44 203 LEU A O 1
ATOM 1547 N N . GLU A 1 204 ? 46.625 16.034 26.593 1.00 6.38 204 GLU A N 1
ATOM 1548 C CA . GLU A 1 204 ? 47.601 16.341 25.542 1.00 6.55 204 GLU A CA 1
ATOM 1549 C C . GLU A 1 204 ? 48.860 15.535 25.688 1.00 6.12 204 GLU A C 1
ATOM 1550 O O . GLU A 1 204 ? 49.492 15.189 24.665 1.00 7.03 204 GLU A O 1
ATOM 1556 N N . VAL A 1 205 ? 49.243 15.150 26.899 1.00 6.41 205 VAL A N 1
ATOM 1557 C CA . VAL A 1 205 ? 50.422 14.291 27.073 1.00 6.47 205 VAL A CA 1
ATOM 1558 C C . VAL A 1 205 ? 50.173 12.893 26.468 1.00 6.76 205 VAL A C 1
ATOM 1559 O O . VAL A 1 205 ? 51.156 12.221 26.114 1.00 7.36 205 VAL A O 1
ATOM 1563 N N . LEU A 1 206 ? 48.917 12.463 26.355 1.00 6.63 206 LEU A N 1
ATOM 1564 C CA . LEU A 1 206 ? 48.576 11.160 25.793 1.00 7.23 206 LEU A CA 1
ATOM 1565 C C . LEU A 1 206 ? 48.536 11.136 24.265 1.00 7.72 206 LEU A C 1
ATOM 1566 O O . LEU A 1 206 ? 48.297 10.085 23.677 1.00 10.71 206 LEU A O 1
ATOM 1571 N N . LEU A 1 207 ? 48.761 12.251 23.595 1.00 6.97 207 LEU A N 1
ATOM 1572 C CA . LEU A 1 207 ? 48.778 12.292 22.133 1.00 7.61 207 LEU A CA 1
ATOM 1573 C C . LEU A 1 207 ? 50.152 11.901 21.590 1.00 7.76 207 LEU A C 1
ATOM 1574 O O . LEU A 1 207 ? 51.206 12.129 22.214 1.00 9.47 207 LEU A O 1
ATOM 1579 N N . LYS A 1 208 ? 50.219 11.327 20.398 1.00 8.64 208 LYS A N 1
ATOM 1580 C CA . LYS A 1 208 ? 51.521 11.038 19.771 1.00 9.26 208 LYS A CA 1
ATOM 1581 C C . LYS A 1 208 ? 52.304 12.332 19.542 1.00 8.56 208 LYS A C 1
ATOM 1582 O O . LYS A 1 208 ? 51.831 13.308 18.994 1.00 9.75 208 LYS A O 1
ATOM 1588 N N . GLY A 1 209 ? 53.567 12.327 19.931 1.00 8.70 209 GLY A N 1
ATOM 1589 C CA . GLY A 1 209 ? 54.455 13.438 19.632 1.00 8.46 209 GLY A CA 1
ATOM 1590 C C . GLY A 1 209 ? 54.864 13.478 18.157 1.00 9.24 209 GLY A C 1
ATOM 1591 O O . GLY A 1 209 ? 55.101 12.438 17.547 1.00 12.13 209 GLY A O 1
ATOM 1592 N N . VAL A 1 210 ? 54.940 14.684 17.604 1.00 8.68 210 VAL A N 1
ATOM 1593 C CA . VAL A 1 210 ? 55.208 14.892 16.167 1.00 9.29 210 VAL A CA 1
ATOM 1594 C C . VAL A 1 210 ? 56.373 15.817 15.894 1.00 9.19 210 VAL A C 1
ATOM 1595 O O . VAL A 1 210 ? 56.790 15.958 14.722 1.00 12.00 210 VAL A O 1
ATOM 1599 N N . GLY A 1 211 ? 56.946 16.505 16.890 1.00 8.92 211 GLY A N 1
ATOM 1600 C CA . GLY A 1 211 ? 58.093 17.344 16.681 1.00 9.13 211 GLY A CA 1
ATOM 1601 C C . GLY A 1 211 ? 58.458 18.016 17.984 1.00 8.42 211 GLY A C 1
ATOM 1602 O O . GLY A 1 211 ? 58.000 17.573 19.057 1.00 9.77 211 GLY A O 1
ATOM 1603 N N . PHE A 1 212 ? 59.302 19.040 17.912 1.00 9.08 212 PHE A N 1
ATOM 1604 C CA . PHE A 1 212 ? 59.810 19.711 19.111 1.00 8.96 212 PHE A CA 1
ATOM 1605 C C . PHE A 1 212 ? 59.613 21.208 18.938 1.00 8.45 212 PHE A C 1
ATOM 1606 O O . PHE A 1 212 ? 59.770 21.731 17.818 1.00 9.68 212 PHE A O 1
ATOM 1614 N N . PRO A 1 213 ? 59.308 21.929 20.018 1.00 8.15 213 PRO A N 1
ATOM 1615 C CA . PRO A 1 213 ? 59.100 23.392 19.903 1.00 8.61 213 PRO A CA 1
ATOM 1616 C C . PRO A 1 213 ? 60.382 24.149 19.617 1.00 9.02 213 PRO A C 1
ATOM 1617 O O . PRO A 1 213 ? 60.326 25.287 19.126 1.00 10.88 213 PRO A O 1
ATOM 1621 N N . GLY A 1 214 ? 61.531 23.574 19.978 1.00 9.13 214 GLY A N 1
ATOM 1622 C CA . GLY A 1 214 ? 62.847 24.148 19.749 1.00 10.66 214 GLY A CA 1
ATOM 1623 C C . GLY A 1 214 ? 63.757 23.113 19.148 1.00 12.87 214 GLY A C 1
ATOM 1624 O O . GLY A 1 214 ? 63.480 22.561 18.105 1.00 17.11 214 GLY A O 1
ATOM 1625 N N . SER A 1 215 ? 64.844 22.816 19.852 1.00 14.03 215 SER A N 1
ATOM 1626 C CA . SER A 1 215 ? 65.774 21.697 19.427 1.00 16.22 215 SER A CA 1
ATOM 1627 C C . SER A 1 215 ? 65.297 20.337 19.949 1.00 14.05 215 SER A C 1
ATOM 1628 O O . SER A 1 215 ? 64.468 20.158 20.829 1.00 16.05 215 SER A O 1
ATOM 1631 N N . ALA A 1 216 ? 65.835 19.266 19.338 1.00 17.88 216 ALA A N 1
ATOM 1632 C CA . ALA A 1 216 ? 65.434 17.870 19.464 1.00 18.93 216 ALA A CA 1
ATOM 1633 C C . ALA A 1 216 ? 66.304 17.124 20.478 1.00 21.92 216 ALA A C 1
ATOM 1634 O O . ALA A 1 216 ? 66.023 15.933 20.736 1.00 31.30 216 ALA A O 1
ATOM 1636 N N . ASN A 1 217 ? 67.231 17.840 21.080 1.00 20.95 217 ASN A N 1
ATOM 1637 C CA . ASN A 1 217 ? 68.368 17.349 21.850 1.00 27.54 217 ASN A CA 1
ATOM 1638 C C . ASN A 1 217 ? 68.434 17.750 23.291 1.00 26.52 217 ASN A C 1
ATOM 1639 O O . ASN A 1 217 ? 69.521 17.855 23.803 1.00 37.72 217 ASN A O 1
ATOM 1644 N N . ASN A 1 218 ? 67.326 17.999 23.961 1.00 15.53 218 ASN A N 1
ATOM 1645 C CA . ASN A 1 218 ? 67.394 18.480 25.299 1.00 12.57 218 ASN A CA 1
ATOM 1646 C C . ASN A 1 218 ? 67.113 17.380 26.341 1.00 11.55 218 ASN A C 1
ATOM 1647 O O . ASN A 1 218 ? 66.133 16.642 26.251 1.00 11.95 218 ASN A O 1
ATOM 1652 N N . THR A 1 219 ? 67.928 17.362 27.376 1.00 12.76 219 THR A N 1
ATOM 1653 C CA . THR A 1 219 ? 67.686 16.464 28.510 1.00 11.86 219 THR A CA 1
ATOM 1654 C C . THR A 1 219 ? 66.323 16.708 29.117 1.00 9.71 219 THR A C 1
ATOM 1655 O O . THR A 1 219 ? 65.934 17.839 29.369 1.00 11.31 219 THR A O 1
ATOM 1659 N N . GLY A 1 220 ? 65.588 15.629 29.413 1.00 9.28 220 GLY A N 1
ATOM 1660 C CA . GLY A 1 220 ? 64.310 15.724 30.058 1.00 9.88 220 GLY A CA 1
ATOM 1661 C C . GLY A 1 220 ? 63.126 16.073 29.206 1.00 8.16 220 GLY A C 1
ATOM 1662 O O . GLY A 1 220 ? 62.029 16.264 29.752 1.00 8.24 220 GLY A O 1
ATOM 1663 N N . GLU A 1 221 ? 63.326 16.133 27.875 1.00 8.44 221 GLU A N 1
ATOM 1664 C CA . GLU A 1 221 ? 62.270 16.513 26.949 1.00 7.85 221 GLU A CA 1
ATOM 1665 C C . GLU A 1 221 ? 62.029 15.368 25.966 1.00 7.94 221 GLU A C 1
ATOM 1666 O O . GLU A 1 221 ? 62.995 14.699 25.547 1.00 9.44 221 GLU A O 1
ATOM 1672 N N . VAL A 1 222 ? 60.774 15.188 25.540 1.00 7.76 222 VAL A N 1
ATOM 1673 C CA . VAL A 1 222 ? 60.417 14.230 24.479 1.00 7.83 222 VAL A CA 1
ATOM 1674 C C . VAL A 1 222 ? 59.534 14.979 23.484 1.00 7.79 222 VAL A C 1
ATOM 1675 O O . VAL A 1 222 ? 59.131 16.122 23.692 1.00 8.02 222 VAL A O 1
ATOM 1679 N N . ALA A 1 223 ? 59.205 14.291 22.367 1.00 7.91 223 ALA A N 1
ATOM 1680 C CA . ALA A 1 223 ? 58.465 14.957 21.309 1.00 7.85 223 ALA A CA 1
ATOM 1681 C C . ALA A 1 223 ? 57.082 15.391 21.792 1.00 7.44 223 ALA A C 1
ATOM 1682 O O . ALA A 1 223 ? 56.402 14.705 22.572 1.00 7.84 223 ALA A O 1
ATOM 1684 N N . SER A 1 224 ? 56.667 16.556 21.289 1.00 7.56 224 SER A N 1
ATOM 1685 C CA . SER A 1 224 ? 55.414 17.208 21.590 1.00 7.63 224 SER A CA 1
ATOM 1686 C C . SER A 1 224 ? 54.378 16.992 20.498 1.00 7.29 224 SER A C 1
ATOM 1687 O O . SER A 1 224 ? 54.759 16.904 19.309 1.00 7.96 224 SER A O 1
ATOM 1690 N N . PRO A 1 225 ? 53.079 16.974 20.840 1.00 7.37 225 PRO A N 1
ATOM 1691 C CA . PRO A 1 225 ? 52.046 16.849 19.816 1.00 7.97 225 PRO A CA 1
ATOM 1692 C C . PRO A 1 225 ? 51.666 18.175 19.172 1.00 8.31 225 PRO A C 1
ATOM 1693 O O . PRO A 1 225 ? 50.936 18.177 18.171 1.00 9.10 225 PRO A O 1
ATOM 1697 N N . LEU A 1 226 ? 52.096 19.294 19.757 1.00 7.79 226 LEU A N 1
ATOM 1698 C CA . LEU A 1 226 ? 51.690 20.631 19.344 1.00 7.90 226 LEU A CA 1
ATOM 1699 C C . LEU A 1 226 ? 52.900 21.550 19.286 1.00 7.43 226 LEU A C 1
ATOM 1700 O O . LEU A 1 226 ? 52.943 22.580 19.974 1.00 8.08 226 LEU A O 1
ATOM 1705 N N . PRO A 1 227 ? 53.921 21.206 18.484 1.00 7.79 227 PRO A N 1
ATOM 1706 C CA . PRO A 1 227 ? 55.198 21.911 18.586 1.00 8.07 227 PRO A CA 1
ATOM 1707 C C . PRO A 1 227 ? 55.282 23.263 17.865 1.00 7.95 227 PRO A C 1
ATOM 1708 O O . PRO A 1 227 ? 56.278 23.957 17.981 1.00 8.83 227 PRO A O 1
ATOM 1712 N N . LEU A 1 228 ? 54.315 23.653 17.098 1.00 8.06 228 LEU A N 1
ATOM 1713 C CA . LEU A 1 228 ? 54.342 24.859 16.308 1.00 8.43 228 LEU A CA 1
ATOM 1714 C C . LEU A 1 228 ? 54.381 26.094 17.197 1.00 8.44 228 LEU A C 1
ATOM 1715 O O . LEU A 1 228 ? 53.495 26.280 18.065 1.00 8.61 228 LEU A O 1
ATOM 1720 N N . GLY A 1 229 ? 55.306 26.979 16.901 1.00 9.40 229 GLY A N 1
ATOM 1721 C CA . GLY A 1 229 ? 55.384 28.296 17.498 1.00 10.90 229 GLY A CA 1
ATOM 1722 C C . GLY A 1 229 ? 55.663 29.362 16.430 1.00 10.30 229 GLY A C 1
ATOM 1723 O O . GLY A 1 229 ? 56.026 29.042 15.268 1.00 12.95 229 GLY A O 1
ATOM 1724 N N . SER A 1 230 ? 55.467 30.597 16.826 1.00 9.95 230 SER A N 1
ATOM 1725 C CA . SER A 1 230 ? 55.735 31.727 15.928 1.00 10.89 230 SER A CA 1
ATOM 1726 C C . SER A 1 230 ? 55.940 32.940 16.815 1.00 11.37 230 SER A C 1
ATOM 1727 O O . SER A 1 230 ? 55.146 33.179 17.741 1.00 11.52 230 SER A O 1
ATOM 1730 N N . GLY A 1 231 ? 56.977 33.726 16.582 1.00 12.88 231 GLY A N 1
ATOM 1731 C CA . GLY A 1 231 ? 57.207 34.891 17.413 1.00 14.06 231 GLY A CA 1
ATOM 1732 C C . GLY A 1 231 ? 57.429 34.468 18.880 1.00 13.31 231 GLY A C 1
ATOM 1733 O O . GLY A 1 231 ? 58.149 33.525 19.198 1.00 14.60 231 GLY A O 1
ATOM 1734 N N . SER A 1 232 ? 56.734 35.173 19.783 1.00 13.33 232 SER A N 1
ATOM 1735 C CA . SER A 1 232 ? 56.805 34.829 21.212 1.00 13.15 232 SER A CA 1
ATOM 1736 C C . SER A 1 232 ? 55.818 33.714 21.567 1.00 10.39 232 SER A C 1
ATOM 1737 O O . SER A 1 232 ? 55.834 33.255 22.724 1.00 10.64 232 SER A O 1
ATOM 1742 N N . ASP A 1 233 ? 54.976 33.268 20.627 1.00 9.76 233 ASP A N 1
ATOM 1743 C CA . ASP A 1 233 ? 54.008 32.179 20.910 1.00 8.71 233 ASP A CA 1
ATOM 1744 C C . ASP A 1 233 ? 54.716 30.847 20.737 1.00 8.90 233 ASP A C 1
ATOM 1745 O O . ASP A 1 233 ? 54.579 30.171 19.704 1.00 10.77 233 ASP A O 1
ATOM 1750 N N . THR A 1 234 ? 55.467 30.417 21.750 1.00 8.21 234 THR A N 1
ATOM 1751 C CA . THR A 1 234 ? 56.220 29.200 21.682 1.00 7.75 234 THR A CA 1
ATOM 1752 C C . THR A 1 234 ? 55.310 27.976 21.641 1.00 7.73 234 THR A C 1
ATOM 1753 O O . THR A 1 234 ? 54.245 27.941 22.271 1.00 7.96 234 THR A O 1
ATOM 1757 N N . GLY A 1 235 ? 55.755 26.933 20.893 1.00 7.71 235 GLY A N 1
ATOM 1758 C CA . GLY A 1 235 ? 55.028 25.703 20.853 1.00 8.17 235 GLY A CA 1
ATOM 1759 C C . GLY A 1 235 ? 55.041 24.925 22.185 1.00 6.81 235 GLY A C 1
ATOM 1760 O O . GLY A 1 235 ? 55.825 25.187 23.071 1.00 7.31 235 GLY A O 1
ATOM 1761 N N . GLU A 1 236 ? 54.133 23.942 22.269 1.00 6.76 236 GLU A N 1
ATOM 1762 C CA . GLU A 1 236 ? 54.041 23.093 23.456 1.00 6.61 236 GLU A CA 1
ATOM 1763 C C . GLU A 1 236 ? 55.280 22.246 23.587 1.00 6.67 236 GLU A C 1
ATOM 1764 O O . GLU A 1 236 ? 55.813 21.646 22.607 1.00 7.10 236 GLU A O 1
ATOM 1770 N N . MET A 1 237 ? 55.744 22.114 24.850 1.00 6.41 237 MET A N 1
ATOM 1771 C CA . MET A 1 237 ? 56.807 21.212 25.216 1.00 6.54 237 MET A CA 1
ATOM 1772 C C . MET A 1 237 ? 56.235 20.026 26.013 1.00 6.12 237 MET A C 1
ATOM 1773 O O . MET A 1 237 ? 55.270 20.219 26.774 1.00 6.69 237 MET A O 1
ATOM 1778 N N . ARG A 1 238 ? 56.860 18.859 25.854 1.00 6.44 238 ARG A N 1
ATOM 1779 C CA . ARG A 1 238 ? 56.504 17.695 26.660 1.00 6.21 238 ARG A CA 1
ATOM 1780 C C . ARG A 1 238 ? 57.733 17.237 27.454 1.00 6.36 238 ARG A C 1
ATOM 1781 O O . ARG A 1 238 ? 58.817 16.971 26.898 1.00 7.15 238 ARG A O 1
ATOM 1789 N N . LEU A 1 239 ? 57.540 17.134 28.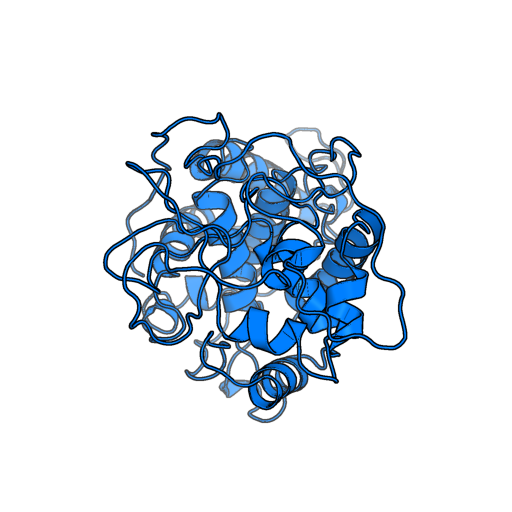784 1.00 6.20 239 LEU A N 1
ATOM 1790 C CA . LEU A 1 239 ? 58.578 16.613 29.651 1.00 6.43 239 LEU A CA 1
ATOM 1791 C C . LEU A 1 239 ? 58.592 15.075 29.602 1.00 6.48 239 LEU A C 1
ATOM 1792 O O . LEU A 1 239 ? 57.545 14.416 29.576 1.00 7.11 239 LEU A O 1
ATOM 1797 N N . GLN A 1 240 ? 59.799 14.515 29.669 1.00 6.88 240 GLN A N 1
ATOM 1798 C CA . GLN A 1 240 ? 59.950 13.077 29.769 1.00 7.10 240 GLN A CA 1
ATOM 1799 C C . GLN A 1 240 ? 59.230 12.520 30.981 1.00 6.79 240 GLN A C 1
ATOM 1800 O O . GLN A 1 240 ? 58.645 11.410 30.916 1.00 7.64 240 GLN A O 1
ATOM 1806 N N . SER A 1 241 ? 59.242 13.217 32.109 1.00 6.73 241 SER A N 1
ATOM 1807 C CA . SER A 1 241 ? 58.623 12.745 33.335 1.00 7.05 241 SER A CA 1
ATOM 1808 C C . SER A 1 241 ? 57.112 12.653 33.215 1.00 6.83 241 SER A C 1
ATOM 1809 O O . SER A 1 241 ? 56.490 11.654 33.669 1.00 7.34 241 SER A O 1
ATOM 1812 N N . ASP A 1 242 ? 56.471 13.678 32.626 1.00 6.91 242 ASP A N 1
ATOM 1813 C CA . ASP A 1 242 ? 55.024 13.637 32.447 1.00 6.88 242 ASP A CA 1
ATOM 1814 C C . ASP A 1 242 ? 54.648 12.492 31.500 1.00 6.89 242 ASP A C 1
ATOM 1815 O O . ASP A 1 242 ? 53.699 11.720 31.764 1.00 7.11 242 ASP A O 1
ATOM 1820 N N . PHE A 1 243 ? 55.393 12.367 30.390 1.00 6.68 243 PHE A N 1
ATOM 1821 C CA . PHE A 1 243 ? 55.179 11.254 29.457 1.00 6.94 243 PHE A CA 1
ATOM 1822 C C . PHE A 1 243 ? 55.300 9.911 30.179 1.00 6.56 243 PHE A C 1
ATOM 1823 O O . PHE A 1 243 ? 54.471 9.007 30.009 1.00 7.53 243 PHE A O 1
ATOM 1831 N N . ALA A 1 244 ? 56.375 9.746 30.955 1.00 7.05 244 ALA A N 1
ATOM 1832 C CA . ALA A 1 244 ? 56.597 8.484 31.630 1.00 7.25 244 ALA A CA 1
ATOM 1833 C C . ALA A 1 244 ? 55.463 8.168 32.605 1.00 6.69 244 ALA A C 1
ATOM 1834 O O . ALA A 1 244 ? 55.012 7.010 32.701 1.00 7.51 244 ALA A O 1
ATOM 1836 N N . LEU A 1 245 ? 55.028 9.163 33.385 1.00 6.80 245 LEU A N 1
ATOM 1837 C CA . LEU A 1 245 ? 53.921 8.993 34.337 1.00 6.70 245 LEU A CA 1
ATOM 1838 C C . LEU A 1 245 ? 52.617 8.624 33.627 1.00 7.02 245 LEU A C 1
ATOM 1839 O O . LEU A 1 245 ? 51.818 7.801 34.129 1.00 8.03 245 LEU A O 1
ATOM 1844 N N . ALA A 1 246 ? 52.383 9.207 32.457 1.00 6.83 246 ALA A N 1
ATOM 1845 C CA . ALA A 1 246 ? 51.160 8.926 31.724 1.00 7.00 246 ALA A CA 1
ATOM 1846 C C . ALA A 1 246 ? 51.102 7.477 31.249 1.00 7.43 246 ALA A C 1
ATOM 1847 O O . ALA A 1 246 ? 50.024 6.952 31.001 1.00 8.79 246 ALA A O 1
ATOM 1849 N N . HIS A 1 247 ? 52.276 6.830 31.080 1.00 7.10 247 HIS A N 1
ATOM 1850 C CA . HIS A 1 247 ? 52.339 5.479 30.508 1.00 7.76 247 HIS A CA 1
ATOM 1851 C C . HIS A 1 247 ? 52.749 4.400 31.488 1.00 8.02 247 HIS A C 1
ATOM 1852 O O . HIS A 1 247 ? 52.593 3.213 31.165 1.00 11.23 247 HIS A O 1
ATOM 1859 N N . ASP A 1 248 ? 53.252 4.733 32.657 1.00 7.45 248 ASP A N 1
ATOM 1860 C CA . ASP A 1 248 ? 53.729 3.714 33.585 1.00 7.38 248 ASP A CA 1
ATOM 1861 C C . ASP A 1 248 ? 52.552 3.006 34.212 1.00 7.35 248 ASP A C 1
ATOM 1862 O O . ASP A 1 248 ? 51.555 3.639 34.577 1.00 7.77 248 ASP A O 1
ATOM 1867 N N . PRO A 1 249 ? 52.607 1.656 34.406 1.00 8.42 249 PRO A N 1
ATOM 1868 C CA . PRO A 1 249 ? 51.455 0.974 35.037 1.00 9.19 249 PRO A CA 1
ATOM 1869 C C . PRO A 1 249 ? 51.041 1.479 36.398 1.00 8.29 249 PRO A C 1
ATOM 1870 O O . PRO A 1 249 ? 49.860 1.309 36.785 1.00 9.04 249 PRO A O 1
ATOM 1874 N N . ARG A 1 250 ? 51.961 2.074 37.168 1.00 7.77 250 ARG A N 1
ATOM 1875 C CA . ARG A 1 250 ? 51.586 2.578 38.490 1.00 7.82 250 ARG A CA 1
ATOM 1876 C C . ARG A 1 250 ? 50.666 3.801 38.449 1.00 8.05 250 ARG A C 1
ATOM 1877 O O . ARG A 1 250 ? 49.910 4.063 39.388 1.00 10.83 250 ARG A O 1
ATOM 1885 N N . THR A 1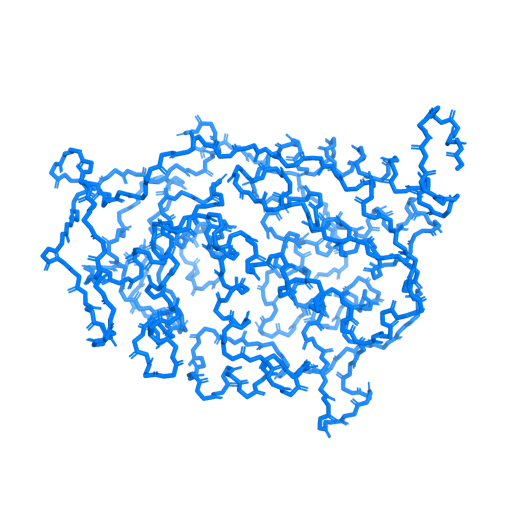 251 ? 50.801 4.585 37.354 1.00 7.17 251 THR A N 1
ATOM 1886 C CA . THR A 1 251 ? 50.205 5.924 37.314 1.00 7.09 251 THR A CA 1
ATOM 1887 C C . THR A 1 251 ? 49.302 6.156 36.099 1.00 7.30 251 THR A C 1
ATOM 1888 O O . THR A 1 251 ? 48.608 7.166 36.092 1.00 7.57 251 THR A O 1
ATOM 1892 N N . ALA A 1 252 ? 49.302 5.270 35.109 1.00 7.39 252 ALA A N 1
ATOM 1893 C CA . ALA A 1 252 ? 48.586 5.531 33.863 1.00 7.80 252 ALA A CA 1
ATOM 1894 C C . ALA A 1 252 ? 47.071 5.721 34.090 1.00 7.62 252 ALA A C 1
ATOM 1895 O O . ALA A 1 252 ? 46.445 6.555 33.485 1.00 8.09 252 ALA A O 1
ATOM 1897 N N . CYS A 1 253 ? 46.485 4.833 34.942 1.00 8.32 253 CYS A N 1
ATOM 1898 C CA . CYS A 1 253 ? 45.039 4.948 35.208 1.00 9.18 253 CYS A CA 1
ATOM 1899 C C . CYS A 1 253 ? 44.688 6.233 35.946 1.00 7.96 253 CYS A C 1
ATOM 1900 O O . CYS A 1 253 ? 43.659 6.877 35.653 1.00 8.92 253 CYS A O 1
ATOM 1904 N N . ILE A 1 254 ? 45.522 6.641 36.869 1.00 7.76 254 ILE A N 1
ATOM 1905 C CA . ILE A 1 254 ? 45.312 7.892 37.572 1.00 7.74 254 ILE A CA 1
ATOM 1906 C C . ILE A 1 254 ? 45.414 9.075 36.604 1.00 7.46 254 ILE A C 1
ATOM 1907 O O . ILE A 1 254 ? 44.581 9.991 36.615 1.00 7.98 254 ILE A O 1
ATOM 1912 N N . TRP A 1 255 ? 46.439 9.072 35.739 1.00 7.19 255 TRP A N 1
ATOM 1913 C CA . TRP A 1 255 ? 46.647 10.122 34.750 1.00 6.88 255 TRP A CA 1
ATOM 1914 C C . TRP A 1 255 ? 45.393 10.282 33.866 1.00 7.02 255 TRP A C 1
ATOM 1915 O O . TRP A 1 255 ? 44.841 11.350 33.691 1.00 7.30 255 TRP A O 1
ATOM 1926 N N . GLN A 1 256 ? 44.982 9.131 33.275 1.00 7.37 256 GLN A N 1
ATOM 1927 C CA . GLN A 1 256 ? 43.819 9.146 32.413 1.00 7.37 256 GLN A CA 1
ATOM 1928 C C . GLN A 1 256 ? 42.546 9.580 33.152 1.00 7.68 256 GLN A C 1
ATOM 1929 O O . GLN A 1 256 ? 41.660 10.211 32.577 1.00 8.08 256 GLN A O 1
ATOM 1935 N N . GLY A 1 257 ? 42.444 9.209 34.433 1.00 7.87 257 GLY A N 1
ATOM 1936 C CA . GLY A 1 257 ? 41.252 9.492 35.216 1.00 7.99 257 GLY A CA 1
ATOM 1937 C C . GLY A 1 257 ? 40.968 10.946 35.450 1.00 7.61 257 GLY A C 1
ATOM 1938 O O . GLY A 1 257 ? 39.855 11.305 35.838 1.00 8.91 257 GLY A O 1
ATOM 1939 N N . PHE A 1 258 ? 41.965 11.842 35.196 1.00 7.01 258 PHE A N 1
ATOM 1940 C CA . PHE A 1 258 ? 41.708 13.273 35.289 1.00 6.89 258 PHE A CA 1
ATOM 1941 C C . PHE A 1 258 ? 41.252 13.874 33.955 1.00 7.02 258 PHE A C 1
ATOM 1942 O O . PHE A 1 258 ? 40.770 15.011 33.948 1.00 7.87 258 PHE A O 1
ATOM 1950 N N . VAL A 1 259 ? 41.414 13.165 32.829 1.00 7.10 259 VAL A N 1
ATOM 1951 C CA . VAL A 1 259 ? 40.987 13.720 31.546 1.00 7.09 259 VAL A CA 1
ATOM 1952 C C . VAL A 1 259 ? 39.489 14.017 31.593 1.00 7.38 259 VAL A C 1
ATOM 1953 O O . VAL A 1 259 ? 38.669 13.100 31.852 1.00 7.98 259 VAL A O 1
ATOM 1957 N N . ASN A 1 260 ? 39.095 15.251 31.317 1.00 7.41 260 ASN A N 1
ATOM 1958 C CA . ASN A 1 260 ? 37.678 15.618 31.301 1.00 7.74 260 ASN A CA 1
ATOM 1959 C C . ASN A 1 260 ? 36.953 15.443 32.650 1.00 7.83 260 ASN A C 1
ATOM 1960 O O . ASN A 1 260 ? 35.747 15.361 32.678 1.00 9.59 260 ASN A O 1
ATOM 1965 N N . GLU A 1 261 ? 37.740 15.491 33.746 1.00 8.01 261 GLU A N 1
ATOM 1966 C CA . GLU A 1 261 ? 37.163 15.358 35.109 1.00 8.38 261 GLU A CA 1
ATOM 1967 C C . GLU A 1 261 ? 37.645 16.581 35.943 1.00 8.23 261 GLU A C 1
ATOM 1968 O O . GLU A 1 261 ? 38.477 16.417 36.860 1.00 8.59 261 GLU A O 1
ATOM 1974 N N . GLN A 1 262 ? 37.171 17.764 35.601 1.00 8.83 262 GLN A N 1
ATOM 1975 C CA . GLN A 1 262 ? 37.691 18.980 36.141 1.00 9.60 262 GLN A CA 1
ATOM 1976 C C . GLN A 1 262 ? 37.485 19.064 37.674 1.00 8.88 262 GLN A C 1
ATOM 1977 O O . GLN A 1 262 ? 38.443 19.413 38.392 1.00 8.84 262 GLN A O 1
ATOM 1988 N N . ALA A 1 263 ? 36.278 18.818 38.168 1.00 10.33 263 ALA A N 1
ATOM 1989 C CA . ALA A 1 263 ? 36.031 18.963 39.597 1.00 10.39 263 ALA A CA 1
ATOM 1990 C C . ALA A 1 263 ? 36.857 17.944 40.373 1.00 9.14 263 ALA A C 1
ATOM 1991 O O . ALA A 1 263 ? 37.350 18.267 41.460 1.00 9.59 263 ALA A O 1
ATOM 1993 N N . PHE A 1 264 ? 36.964 16.719 39.862 1.00 8.85 264 PHE A N 1
ATOM 1994 C CA . PHE A 1 264 ? 37.778 15.689 40.504 1.00 8.39 264 PHE A CA 1
ATOM 1995 C C . PHE A 1 264 ? 39.235 16.109 40.531 1.00 7.38 264 PHE A C 1
ATOM 1996 O O . PHE A 1 264 ? 39.921 15.969 41.564 1.00 7.95 264 PHE A O 1
ATOM 2004 N N . MET A 1 265 ? 39.757 16.592 39.396 1.00 7.55 265 MET A N 1
ATOM 2005 C CA . MET A 1 265 ? 41.159 17.070 39.343 1.00 7.29 265 MET A CA 1
ATOM 2006 C C . MET A 1 265 ? 41.377 18.183 40.375 1.00 7.09 265 MET A C 1
ATOM 2007 O O . MET A 1 265 ? 42.361 18.152 41.132 1.00 7.42 265 MET A O 1
ATOM 2012 N N . ALA A 1 266 ? 40.496 19.196 40.392 1.00 7.74 266 ALA A N 1
ATOM 2013 C CA . ALA A 1 266 ? 40.693 20.322 41.288 1.00 7.53 266 ALA A CA 1
ATOM 2014 C C . ALA A 1 266 ? 40.623 19.882 42.749 1.00 7.41 266 ALA A C 1
ATOM 2015 O O . ALA A 1 266 ? 41.436 20.331 43.584 1.00 7.79 266 ALA A O 1
ATOM 2017 N N . ALA A 1 267 ? 39.664 19.029 43.105 1.00 7.74 267 ALA A N 1
ATOM 2018 C CA . ALA A 1 267 ? 39.552 18.557 44.495 1.00 7.94 267 ALA A CA 1
ATOM 2019 C C . ALA A 1 267 ? 40.755 17.765 44.877 1.00 7.68 267 ALA A C 1
ATOM 2020 O O . ALA A 1 267 ? 41.238 17.824 46.029 1.00 7.79 267 ALA A O 1
ATOM 2022 N N . SER A 1 268 ? 41.248 16.908 43.971 1.00 7.31 268 SER A N 1
ATOM 2023 C CA . SER A 1 268 ? 42.392 16.062 44.236 1.00 7.19 268 SER A CA 1
ATOM 2024 C C . SER A 1 268 ? 43.662 16.918 44.425 1.00 6.58 268 SER A C 1
ATOM 2025 O O . SER A 1 268 ? 44.482 16.650 45.308 1.00 7.12 268 SER A O 1
ATOM 2028 N N . PHE A 1 269 ? 43.835 17.914 43.578 1.00 6.88 269 PHE A N 1
ATOM 2029 C CA . PHE A 1 269 ? 44.943 18.852 43.700 1.00 6.97 269 PHE A CA 1
ATOM 2030 C C . PHE A 1 269 ? 44.858 19.567 45.070 1.00 6.72 269 PHE A C 1
ATOM 2031 O O . PHE A 1 269 ? 45.876 19.682 45.761 1.00 7.21 269 PHE A O 1
ATOM 2039 N N . ARG A 1 270 ? 43.675 20.037 45.453 1.00 6.98 270 ARG A N 1
ATOM 2040 C CA . ARG A 1 270 ? 43.521 20.716 46.742 1.00 7.07 270 ARG A CA 1
ATOM 2041 C C . ARG A 1 270 ? 43.941 19.811 47.881 1.00 6.89 270 ARG A C 1
ATOM 2042 O O . ARG A 1 270 ? 44.661 20.229 48.807 1.00 7.57 270 ARG A O 1
ATOM 2050 N N . ALA A 1 271 ? 43.508 18.540 47.865 1.00 6.92 271 ALA A N 1
ATOM 2051 C CA . ALA A 1 271 ? 43.830 17.628 48.971 1.00 7.45 271 ALA A CA 1
ATOM 2052 C C . ALA A 1 271 ? 45.321 17.394 49.034 1.00 7.36 271 ALA A C 1
ATOM 2053 O O . ALA A 1 271 ? 45.921 17.381 50.138 1.00 8.67 271 ALA A O 1
ATOM 2055 N N . ALA A 1 272 ? 45.985 17.173 47.892 1.00 6.92 272 ALA A N 1
ATOM 2056 C CA . ALA A 1 272 ? 47.441 16.921 47.919 1.00 7.46 272 ALA A CA 1
ATOM 2057 C C . ALA A 1 272 ? 48.211 18.172 48.306 1.00 6.71 272 ALA A C 1
ATOM 2058 O O . ALA A 1 272 ? 49.194 18.082 49.039 1.00 7.63 272 ALA A O 1
ATOM 2060 N N . MET A 1 273 ? 47.763 19.365 47.877 1.00 7.05 273 MET A N 1
ATOM 2061 C CA . MET A 1 273 ? 48.392 20.611 48.272 1.00 7.21 273 MET A CA 1
ATOM 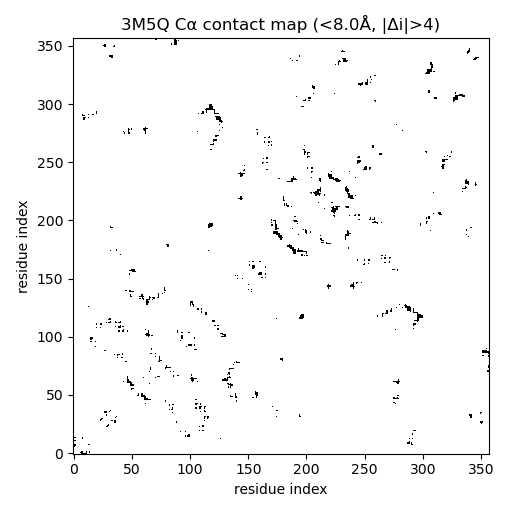2062 C C . MET A 1 273 ? 48.245 20.840 49.781 1.00 7.26 273 MET A C 1
ATOM 2063 O O . MET A 1 273 ? 49.125 21.489 50.396 1.00 8.26 273 MET A O 1
ATOM 2068 N N . SER A 1 274 ? 47.151 20.407 50.395 1.00 7.65 274 SER A N 1
ATOM 2069 C CA . SER A 1 274 ? 46.965 20.568 51.840 1.00 8.05 274 SER A CA 1
ATOM 2070 C C . SER A 1 274 ? 48.098 19.876 52.582 1.00 7.87 274 SER A C 1
ATOM 2071 O O . SER A 1 274 ? 48.546 20.358 53.636 1.00 9.54 274 SER A O 1
ATOM 2076 N N . LYS A 1 275 ? 48.525 18.712 52.065 1.00 7.28 275 LYS A N 1
ATOM 2077 C CA . LYS A 1 275 ? 49.635 17.959 52.619 1.00 7.71 275 LYS A CA 1
ATOM 2078 C C . LYS A 1 275 ? 50.992 18.596 52.246 1.00 7.35 275 LYS A C 1
ATOM 2079 O O . LYS A 1 275 ? 51.882 18.753 53.101 1.00 8.44 275 LYS A O 1
ATOM 2090 N N . LEU A 1 276 ? 51.177 18.999 50.985 1.00 6.58 276 LEU A N 1
ATOM 2091 C CA . LEU A 1 276 ? 52.451 19.593 50.533 1.00 6.59 276 LEU A CA 1
ATOM 2092 C C . LEU A 1 276 ? 52.785 20.844 51.334 1.00 6.64 276 LEU A C 1
ATOM 2093 O O . LEU A 1 276 ? 53.937 21.060 51.740 1.00 7.07 276 LEU A O 1
ATOM 2098 N N . ALA A 1 277 ? 51.778 21.722 51.548 1.00 6.66 277 ALA A N 1
ATOM 2099 C CA . ALA A 1 277 ? 52.017 23.025 52.134 1.00 6.70 277 ALA A CA 1
ATOM 2100 C C . ALA A 1 277 ? 52.469 22.964 53.579 1.00 7.33 277 ALA A C 1
ATOM 2101 O O . ALA A 1 277 ? 52.916 23.994 54.117 1.00 8.07 277 ALA A O 1
ATOM 2103 N N . VAL A 1 278 ? 52.287 21.828 54.242 1.00 7.37 278 VAL A N 1
ATOM 2104 C CA . VAL A 1 278 ? 52.659 21.680 55.657 1.00 8.08 278 VAL A CA 1
ATOM 2105 C C . VAL A 1 278 ? 53.806 20.722 55.850 1.00 7.41 278 VAL A C 1
ATOM 2106 O O . VAL A 1 278 ? 54.105 20.378 57.007 1.00 7.97 278 VAL A O 1
ATOM 2110 N N . LEU A 1 279 ? 54.499 20.279 54.791 1.00 7.02 279 LEU A N 1
ATOM 2111 C CA . LEU A 1 279 ? 55.676 19.465 54.983 1.00 6.92 279 LEU A CA 1
ATOM 2112 C C . LEU A 1 279 ? 56.659 20.202 55.889 1.00 6.77 279 LEU A C 1
ATOM 2113 O O . LEU A 1 279 ? 56.908 21.389 55.747 1.00 7.32 279 LEU A O 1
ATOM 2118 N N . GLY A 1 280 ? 57.213 19.464 56.861 1.00 7.24 280 GLY A N 1
ATOM 2119 C CA . GLY A 1 280 ? 58.102 20.004 57.847 1.00 8.27 280 GLY A CA 1
ATOM 2120 C C . GLY A 1 280 ? 57.388 20.500 59.112 1.00 7.87 280 GLY A C 1
ATOM 2121 O O . GLY A 1 280 ? 58.075 21.018 60.010 1.00 9.88 280 GLY A O 1
ATOM 2122 N N . HIS A 1 281 ? 56.076 20.365 59.183 1.00 7.35 281 HIS A N 1
ATOM 2123 C CA . HIS A 1 281 ? 55.282 20.889 60.279 1.00 7.65 281 HIS A CA 1
ATOM 2124 C C . HIS A 1 281 ? 54.203 19.883 60.680 1.00 7.98 281 HIS A C 1
ATOM 2125 O O . HIS A 1 281 ? 53.774 19.049 59.893 1.00 9.61 281 HIS A O 1
ATOM 2132 N N . ASN A 1 282 ? 53.735 19.997 61.932 1.00 9.29 282 ASN A N 1
ATOM 2133 C CA . ASN A 1 282 ? 52.569 19.284 62.407 1.00 9.42 282 ASN A CA 1
ATOM 2134 C C . ASN A 1 282 ? 51.356 20.195 62.138 1.00 9.10 282 ASN A C 1
ATOM 2135 O O . ASN A 1 282 ? 51.256 21.313 62.642 1.00 9.89 282 ASN A O 1
ATOM 2140 N N . ARG A 1 283 ? 50.417 19.734 61.291 1.00 10.01 283 ARG A N 1
ATOM 2141 C CA . ARG A 1 283 ? 49.280 20.594 60.946 1.00 11.17 283 ARG A CA 1
ATOM 2142 C C . ARG A 1 283 ? 48.436 20.987 62.179 1.00 9.44 283 ARG A C 1
ATOM 2143 O O . ARG A 1 283 ? 47.762 21.978 62.141 1.00 10.92 283 ARG A O 1
ATOM 2151 N N . ASN A 1 284 ? 48.539 20.182 63.266 1.00 9.56 284 ASN A N 1
ATOM 2152 C CA . ASN A 1 284 ? 47.782 20.517 64.488 1.00 9.13 284 ASN A CA 1
ATOM 2153 C C . ASN A 1 284 ? 48.357 21.736 65.212 1.00 9.11 284 ASN A C 1
ATOM 2154 O O . ASN A 1 284 ? 47.735 22.215 66.167 1.00 10.40 284 ASN A O 1
ATOM 2159 N N . SER A 1 285 ? 49.532 22.226 64.751 1.00 9.32 285 SER A N 1
ATOM 2160 C CA . SER A 1 285 ? 50.203 23.375 65.325 1.00 9.61 285 SER A CA 1
ATOM 2161 C C . SER A 1 285 ? 50.131 24.640 64.464 1.00 9.08 285 SER A C 1
ATOM 2162 O O . SER A 1 285 ? 50.729 25.636 64.799 1.00 10.74 285 SER A O 1
ATOM 2165 N N . LEU A 1 286 ? 49.337 24.596 63.382 1.00 8.17 286 LEU A N 1
ATOM 2166 C CA . LEU A 1 286 ? 49.166 25.728 62.477 1.00 8.07 286 LEU A CA 1
ATOM 2167 C C . LEU A 1 286 ? 47.702 26.173 62.529 1.00 8.30 286 LEU A C 1
ATOM 2168 O O . LEU A 1 286 ? 46.805 25.333 62.593 1.00 10.56 286 LEU A O 1
ATOM 2173 N N . ILE A 1 287 ? 47.462 27.478 62.517 1.00 9.03 287 ILE A N 1
ATOM 2174 C CA . ILE A 1 287 ? 46.131 28.032 62.631 1.00 9.07 287 ILE A CA 1
ATOM 2175 C C . ILE A 1 287 ? 45.455 28.105 61.262 1.00 8.53 287 ILE A C 1
ATOM 2176 O O . ILE A 1 287 ? 46.116 28.311 60.243 1.00 10.15 287 ILE A O 1
ATOM 2181 N N . ASP A 1 288 ? 44.152 27.900 61.218 1.00 10.13 288 ASP A N 1
ATOM 2182 C CA . ASP A 1 288 ? 43.437 27.907 59.934 1.00 10.30 288 ASP A CA 1
ATOM 2183 C C . ASP A 1 288 ? 43.061 29.300 59.528 1.00 10.06 288 ASP A C 1
ATOM 2184 O O . ASP A 1 288 ? 42.204 29.940 60.151 1.00 13.85 288 ASP A O 1
ATOM 2189 N N . CYS A 1 289 ? 43.735 29.766 58.452 1.00 9.43 289 CYS A N 1
ATOM 2190 C CA . CYS A 1 289 ? 43.519 31.077 57.848 1.00 9.92 289 CYS A CA 1
ATOM 2191 C C . CYS A 1 289 ? 42.951 30.897 56.441 1.00 9.73 289 CYS A C 1
ATOM 2192 O O . CYS A 1 289 ? 43.140 31.743 55.586 1.00 10.56 289 CYS A O 1
ATOM 2195 N N . SER A 1 290 ? 42.207 29.829 56.194 1.00 9.50 290 SER A N 1
ATOM 2196 C CA . SER A 1 290 ? 41.719 29.570 54.817 1.00 9.40 290 SER A CA 1
ATOM 2197 C C . SER A 1 290 ? 40.785 30.650 54.333 1.00 9.56 290 SER A C 1
ATOM 2198 O O . SER A 1 290 ? 40.658 30.837 53.119 1.00 10.14 290 SER A O 1
ATOM 2201 N N . ASP A 1 291 ? 40.097 31.351 55.247 1.00 9.76 291 ASP A N 1
ATOM 2202 C CA . ASP A 1 291 ? 39.117 32.358 54.833 1.00 11.13 291 ASP A CA 1
ATOM 2203 C C . ASP A 1 291 ? 39.745 33.584 54.227 1.00 10.59 291 ASP A C 1
ATOM 2204 O O . ASP A 1 291 ? 39.012 34.379 53.614 1.00 12.87 291 ASP A O 1
ATOM 2209 N N . VAL A 1 292 ? 41.055 33.808 54.324 1.00 9.53 292 VAL A N 1
ATOM 2210 C CA . VAL A 1 292 ? 41.690 34.950 53.709 1.00 9.99 292 VAL A CA 1
ATOM 2211 C C . VAL A 1 292 ? 42.346 34.589 52.365 1.00 9.26 292 VAL A C 1
ATOM 2212 O O . VAL A 1 292 ? 42.933 35.502 51.718 1.00 10.90 292 VAL A O 1
ATOM 2216 N N . VAL A 1 293 ? 42.245 33.365 51.910 1.00 8.83 293 VAL A N 1
ATOM 2217 C CA . VAL A 1 293 ? 42.618 33.028 50.520 1.00 8.91 293 VAL A CA 1
ATOM 2218 C C . VAL A 1 293 ? 41.565 33.604 49.606 1.00 8.86 293 VAL A C 1
ATOM 2219 O O . VAL A 1 293 ? 40.362 33.375 49.838 1.00 9.66 293 VAL A O 1
ATOM 2223 N N . PRO A 1 294 ? 41.930 34.332 48.535 1.00 9.27 294 PRO A N 1
ATOM 2224 C CA . PRO A 1 294 ? 40.909 34.826 47.623 1.00 10.24 294 PRO A CA 1
ATOM 2225 C C . PRO A 1 294 ? 40.057 33.721 47.032 1.00 9.72 294 PRO A C 1
ATOM 2226 O O . PRO A 1 294 ? 40.546 32.633 46.775 1.00 10.77 294 PRO A O 1
ATOM 2230 N N . VAL A 1 295 ? 38.791 34.024 46.723 1.00 12.01 295 VAL A N 1
ATOM 2231 C CA . VAL A 1 295 ? 37.939 33.109 46.021 1.00 11.98 295 VAL A CA 1
ATOM 2232 C C . VAL A 1 295 ? 38.454 32.933 44.601 1.00 10.21 295 VAL A C 1
ATOM 2233 O O . VAL A 1 295 ? 38.716 33.936 43.877 1.00 12.50 295 VAL A O 1
ATOM 2237 N N . PRO A 1 296 ? 38.646 31.710 44.088 1.00 9.80 296 PRO A N 1
ATOM 2238 C CA . PRO A 1 296 ? 39.241 31.515 42.763 1.00 9.29 296 PRO A CA 1
ATOM 2239 C C . PRO A 1 296 ? 38.306 31.857 41.637 1.00 9.53 296 PRO A C 1
ATOM 2240 O O . PRO A 1 296 ? 37.060 31.782 41.755 1.00 11.17 296 PRO A O 1
ATOM 2245 N N . LYS A 1 297 ? 38.911 32.219 40.503 1.00 9.16 297 LYS A N 1
ATOM 2246 C CA . LYS A 1 297 ? 38.129 32.372 39.269 1.00 9.58 297 LYS A CA 1
ATOM 2247 C C . LYS A 1 297 ? 37.472 31.041 38.894 1.00 9.96 297 LYS A C 1
ATOM 2248 O O . LYS A 1 297 ? 38.113 30.013 38.868 1.00 10.34 297 LYS A O 1
ATOM 2254 N N . PRO A 1 298 ? 36.168 31.067 38.520 1.00 11.92 298 PRO A N 1
ATOM 2255 C CA . PRO A 1 298 ? 35.478 29.818 38.111 1.00 12.83 298 PRO A CA 1
ATOM 2256 C C . PRO A 1 298 ? 35.889 29.378 36.711 1.00 13.58 298 PRO A C 1
ATOM 2257 O O . PRO A 1 298 ? 36.225 30.184 35.865 1.00 16.65 298 PRO A O 1
ATOM 2261 N N . ALA A 1 299 ? 35.796 28.077 36.501 1.00 15.38 299 ALA A N 1
ATOM 2262 C CA . ALA A 1 299 ? 35.902 27.585 35.154 1.00 15.40 299 ALA A CA 1
ATOM 2263 C C . ALA A 1 299 ? 34.679 28.010 34.320 1.00 15.19 299 ALA A C 1
ATOM 2264 O O . ALA A 1 299 ? 33.620 28.342 34.826 1.00 17.54 299 ALA A O 1
ATOM 2266 N N . THR A 1 300 ? 34.777 27.917 32.991 1.00 13.84 300 THR A N 1
ATOM 2267 C CA . THR A 1 300 ? 33.608 28.065 32.140 1.00 12.76 300 THR A CA 1
ATOM 2268 C C . THR A 1 300 ? 32.679 26.830 32.240 1.00 12.13 300 THR A C 1
ATOM 2269 O O . THR A 1 300 ? 31.480 26.912 31.893 1.00 15.91 300 THR A O 1
ATOM 2273 N N . GLY A 1 301 ? 33.142 25.685 32.635 1.00 12.70 301 GLY A N 1
ATOM 2274 C CA . GLY A 1 301 ? 32.374 24.477 32.689 1.00 13.08 301 GLY A CA 1
ATOM 2275 C C . GLY A 1 301 ? 32.444 23.641 31.417 1.00 12.38 301 GLY A C 1
ATOM 2276 O O . GLY A 1 301 ? 31.879 22.538 31.333 1.00 13.91 301 GLY A O 1
ATOM 2277 N N . GLN A 1 302 ? 33.152 24.070 30.394 1.00 9.97 302 GLN A N 1
ATOM 2278 C CA . GLN A 1 302 ? 33.221 23.307 29.157 1.00 9.75 302 GLN A CA 1
ATOM 2279 C C . GLN A 1 302 ? 34.030 22.034 29.335 1.00 9.07 302 GLN A C 1
ATOM 2280 O O . GLN A 1 302 ? 35.064 22.039 30.035 1.00 9.92 302 GLN A O 1
ATOM 2286 N N . PRO A 1 303 ? 33.686 20.972 28.636 1.00 9.22 303 PRO A N 1
ATOM 2287 C CA . PRO A 1 303 ? 34.521 19.761 28.596 1.00 8.99 303 PRO A CA 1
ATOM 2288 C C . PRO A 1 303 ? 35.859 19.968 27.950 1.00 8.58 303 PRO A C 1
ATOM 2289 O O . PRO A 1 303 ? 36.079 20.893 27.166 1.00 9.51 303 PRO A O 1
ATOM 2293 N N . ALA A 1 304 ? 36.809 19.057 28.266 1.00 8.23 304 ALA A N 1
ATOM 2294 C CA . ALA A 1 304 ? 38.050 18.973 27.529 1.00 8.42 304 ALA A CA 1
ATOM 2295 C C . ALA A 1 304 ? 37.781 18.666 26.052 1.00 8.00 304 ALA A C 1
ATOM 2296 O O . ALA A 1 304 ? 36.790 18.016 25.716 1.00 8.86 304 ALA A O 1
ATOM 2298 N N . MET A 1 305 ? 38.683 19.153 25.176 1.00 8.45 305 MET A N 1
ATOM 2299 C CA . MET A 1 305 ? 38.540 18.954 23.744 1.00 8.37 305 MET A CA 1
ATOM 2300 C C . MET A 1 305 ? 39.914 18.658 23.124 1.00 8.19 305 MET A C 1
ATOM 2301 O O . MET A 1 305 ? 40.940 19.210 23.582 1.00 9.39 305 MET A O 1
ATOM 2306 N N . PHE A 1 306 ? 39.958 17.886 22.043 1.00 8.22 306 PHE A N 1
ATOM 2307 C CA . PHE A 1 306 ? 41.173 17.746 21.267 1.00 8.51 306 PHE A CA 1
ATOM 2308 C C . PHE A 1 306 ? 41.507 19.081 20.561 1.00 9.20 306 PHE A C 1
ATOM 2309 O O . PHE A 1 306 ? 40.652 19.615 19.859 1.00 10.18 306 PHE A O 1
ATOM 2317 N N . PRO A 1 307 ? 42.715 19.599 20.712 1.00 9.71 307 PRO A N 1
ATOM 2318 C CA . PRO A 1 307 ? 43.115 20.785 19.929 1.00 10.34 307 PRO A CA 1
ATOM 2319 C C . PRO A 1 307 ? 43.108 20.502 18.429 1.00 9.88 307 PRO A C 1
ATOM 2320 O O . PRO A 1 307 ? 43.316 19.390 17.979 1.00 10.94 307 PRO A O 1
ATOM 2324 N N . ALA A 1 308 ? 42.920 21.566 17.651 1.00 11.23 308 ALA A N 1
ATOM 2325 C CA . ALA A 1 308 ? 43.020 21.425 16.167 1.00 12.77 308 ALA A CA 1
ATOM 2326 C C . ALA A 1 308 ? 44.366 20.803 15.815 1.00 11.04 308 ALA A C 1
ATOM 2327 O O . ALA A 1 308 ? 45.395 21.186 16.399 1.00 12.05 308 ALA A O 1
ATOM 2329 N N . SER A 1 309 ? 44.440 19.908 14.866 1.00 12.73 309 SER A N 1
ATOM 2330 C CA . SER A 1 309 ? 45.535 19.143 14.332 1.00 12.95 309 SER A CA 1
ATOM 2331 C C . SER A 1 309 ? 45.669 17.809 15.082 1.00 12.54 309 SER A C 1
ATOM 2332 O O . SER A 1 309 ? 46.551 17.001 14.681 1.00 15.47 309 SER A O 1
ATOM 2335 N N . THR A 1 310 ? 44.848 17.540 16.099 1.00 11.80 310 THR A N 1
ATOM 2336 C CA . THR A 1 310 ? 44.877 16.292 16.845 1.00 11.14 310 THR A CA 1
ATOM 2337 C C . THR A 1 310 ? 43.496 15.652 16.858 1.00 11.6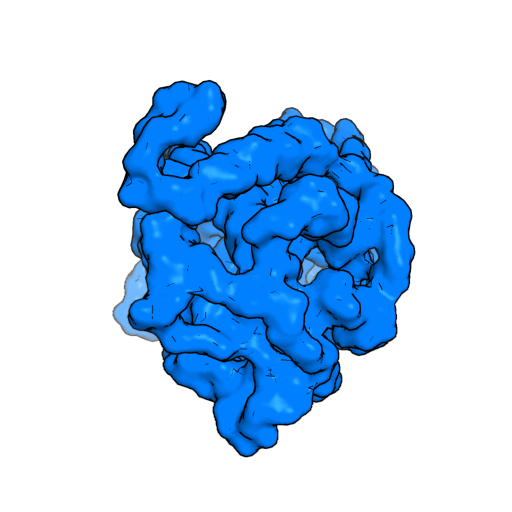6 310 THR A C 1
ATOM 2338 O O . THR A 1 310 ? 42.477 16.257 16.554 1.00 14.64 310 THR A O 1
ATOM 2342 N N . GLY A 1 311 ? 43.440 14.393 17.304 1.00 11.79 311 GLY A N 1
ATOM 2343 C CA . GLY A 1 311 ? 42.179 13.688 17.492 1.00 11.41 311 GLY A CA 1
ATOM 2344 C C . GLY A 1 311 ? 42.400 12.347 18.129 1.00 10.32 311 GLY A C 1
ATOM 2345 O O . GLY A 1 311 ? 43.517 11.961 18.443 1.00 10.32 311 GLY A O 1
ATOM 2346 N N . PRO A 1 312 ? 41.296 11.582 18.325 1.00 11.01 312 PRO A N 1
ATOM 2347 C CA . PRO A 1 312 ? 41.414 10.278 18.996 1.00 11.75 312 PRO A CA 1
ATOM 2348 C C . PRO A 1 312 ? 42.360 9.295 18.336 1.00 10.25 312 PRO A C 1
ATOM 2349 O O . PRO A 1 312 ? 42.923 8.454 19.018 1.00 11.52 312 PRO A O 1
ATOM 2353 N N . GLN A 1 313 ? 42.569 9.393 17.011 1.00 10.52 313 GLN A N 1
ATOM 2354 C CA . GLN A 1 313 ? 43.492 8.525 16.312 1.00 11.54 313 GLN A CA 1
ATOM 2355 C C . GLN A 1 313 ? 44.933 8.709 16.772 1.00 10.94 313 GLN A C 1
ATOM 2356 O O . GLN A 1 313 ? 45.772 7.839 16.557 1.00 12.92 313 GLN A O 1
ATOM 2362 N N . ASP A 1 314 ? 45.202 9.835 17.432 1.00 9.16 314 ASP A N 1
ATOM 2363 C CA . ASP A 1 314 ? 46.548 10.169 17.900 1.00 9.68 314 ASP A CA 1
ATOM 2364 C C . ASP A 1 314 ? 46.799 9.689 19.329 1.00 9.20 314 ASP A C 1
ATOM 2365 O O . ASP A 1 314 ? 47.921 9.875 19.818 1.00 11.29 314 ASP A O 1
ATOM 2370 N N . LEU A 1 315 ? 45.818 9.142 20.015 1.00 9.17 315 LEU A N 1
ATOM 2371 C CA . LEU A 1 315 ? 46.007 8.733 21.405 1.00 9.66 315 LEU A CA 1
ATOM 2372 C C . LEU A 1 315 ? 46.947 7.537 21.539 1.00 9.61 315 LEU A C 1
ATOM 2373 O O . LEU A 1 315 ? 46.892 6.581 20.761 1.00 12.35 315 LEU A O 1
ATOM 2378 N N . GLU A 1 316 ? 47.766 7.587 22.568 1.00 9.08 316 GLU A N 1
ATOM 2379 C CA . GLU A 1 316 ? 48.658 6.502 22.996 1.00 9.17 316 GLU A CA 1
ATOM 2380 C C . GLU A 1 316 ? 48.169 6.068 24.370 1.00 9.31 316 GLU A C 1
ATOM 2381 O O . GLU A 1 316 ? 48.590 6.608 25.395 1.00 12.79 316 GLU A O 1
ATOM 2387 N N . LEU A 1 317 ? 47.223 5.130 24.430 1.00 9.43 317 LEU A N 1
ATOM 2388 C CA . LEU A 1 317 ? 46.529 4.798 25.677 1.00 9.26 317 LEU A CA 1
ATOM 2389 C C . LEU A 1 317 ? 47.263 3.684 26.450 1.00 9.26 317 LEU A C 1
ATOM 2390 O O . LEU A 1 317 ? 47.818 2.765 25.847 1.00 11.78 317 LEU A O 1
ATOM 2395 N N . SER A 1 318 ? 47.165 3.744 27.764 1.00 9.69 318 SER A N 1
ATOM 2396 C CA . SER A 1 318 ? 47.892 2.855 28.651 1.00 10.71 318 SER A CA 1
ATOM 2397 C C . SER A 1 318 ? 47.082 2.383 29.876 1.00 11.33 318 SER A C 1
ATOM 2398 O O . SER A 1 318 ? 47.678 1.871 30.825 1.00 15.47 318 SER A O 1
ATOM 2401 N N . CYS A 1 319 ? 45.795 2.624 29.932 1.00 11.69 319 CYS A N 1
ATOM 2402 C CA . CYS A 1 319 ? 44.952 2.193 31.063 1.00 11.99 319 CYS 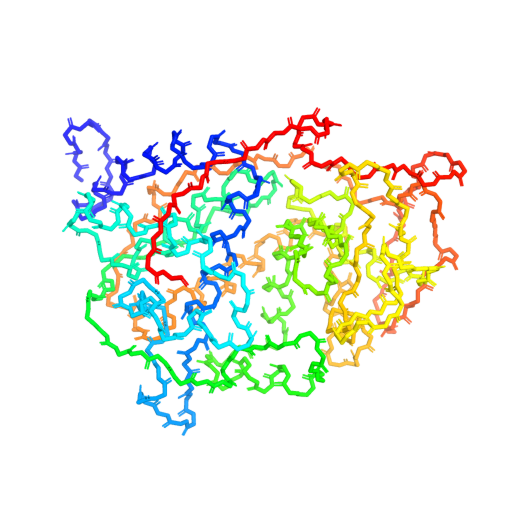A CA 1
ATOM 2403 C C . CYS A 1 319 ? 43.933 1.190 30.652 1.00 12.18 319 CYS A C 1
ATOM 2404 O O . CYS A 1 319 ? 42.911 1.535 30.065 1.00 17.67 319 CYS A O 1
ATOM 2407 N N . PRO A 1 320 ? 44.153 -0.105 30.896 1.00 12.89 320 PRO A N 1
ATOM 2408 C CA . PRO A 1 320 ? 43.239 -1.122 30.360 1.00 13.53 320 PRO A CA 1
ATOM 2409 C C . PRO A 1 320 ? 41.888 -1.132 31.007 1.00 12.89 320 PRO A C 1
ATOM 2410 O O . PRO A 1 320 ? 40.936 -1.689 30.439 1.00 19.07 320 PRO A O 1
ATOM 2414 N N . SER A 1 321 ? 41.697 -0.596 32.149 1.00 15.92 321 SER A N 1
ATOM 2415 C CA . SER A 1 321 ? 40.472 -0.832 32.891 1.00 18.47 321 SER A CA 1
ATOM 2416 C C . SER A 1 321 ? 39.543 0.356 32.960 1.00 16.85 321 SER A C 1
ATOM 2417 O O . SER A 1 321 ? 38.509 0.246 33.672 1.00 20.35 321 SER A O 1
ATOM 2420 N N . GLU A 1 322 ? 39.832 1.438 32.251 1.00 14.35 322 GLU A N 1
ATOM 2421 C CA . GLU A 1 322 ? 38.967 2.588 32.352 1.00 15.00 322 GLU A CA 1
ATOM 2422 C C . GLU A 1 322 ? 38.702 3.136 30.936 1.00 13.96 322 GLU A C 1
ATOM 2423 O O . GLU A 1 322 ? 39.633 3.313 30.109 1.00 15.26 322 GLU A O 1
ATOM 2429 N N . ARG A 1 323 ? 37.443 3.394 30.641 1.00 14.36 323 ARG A N 1
ATOM 2430 C CA . ARG A 1 323 ? 37.082 3.870 29.314 1.00 14.76 323 ARG A CA 1
ATOM 2431 C C . ARG A 1 323 ? 37.522 5.334 29.081 1.00 13.83 323 ARG A C 1
ATOM 2432 O O . ARG A 1 323 ? 37.204 6.196 29.872 1.00 14.77 323 ARG A O 1
ATOM 2440 N N . PHE A 1 324 ? 38.212 5.630 28.024 1.00 16.12 324 PHE A N 1
ATOM 2441 C CA . PHE A 1 324 ? 38.671 6.943 27.668 1.00 14.76 324 PHE A CA 1
ATOM 2442 C C . PHE A 1 324 ? 37.421 7.731 27.210 1.00 15.12 324 PHE A C 1
ATOM 2443 O O . PHE A 1 324 ? 36.680 7.182 26.397 1.00 21.71 324 PHE A O 1
ATOM 2451 N N . PRO A 1 325 ? 37.210 8.963 27.676 1.00 12.85 325 PRO A N 1
ATOM 2452 C CA . PRO A 1 325 ? 35.947 9.624 27.329 1.00 15.66 325 PRO A CA 1
ATOM 2453 C C . PRO A 1 325 ? 35.834 10.044 25.884 1.00 14.07 325 PRO A C 1
ATOM 2454 O O . PRO A 1 325 ? 36.807 10.191 25.164 1.00 15.98 325 PRO A O 1
ATOM 2458 N N . THR A 1 326 ? 34.563 10.252 25.478 1.00 18.10 326 THR A N 1
ATOM 2459 C CA . THR A 1 326 ? 34.244 10.800 24.162 1.00 19.30 326 THR A CA 1
ATOM 2460 C C . THR A 1 326 ? 34.299 12.323 24.187 1.00 16.71 326 THR A C 1
ATOM 2461 O O . THR A 1 326 ? 33.523 12.912 24.899 1.00 20.34 326 THR A O 1
ATOM 2465 N N . LEU A 1 327 ? 35.222 12.902 23.452 1.00 13.33 327 LEU A N 1
ATOM 2466 C CA . LEU A 1 327 ? 35.487 14.303 23.426 1.00 11.79 327 LEU A CA 1
ATOM 2467 C C . LEU A 1 327 ? 35.406 14.846 21.983 1.00 11.65 327 LEU A C 1
ATOM 2468 O O . LEU A 1 327 ? 35.693 14.098 21.032 1.00 12.87 327 LEU A O 1
ATOM 2473 N N . THR A 1 328 ? 35.041 16.111 21.857 1.00 11.22 328 THR A N 1
ATOM 2474 C CA . THR A 1 328 ? 35.041 16.781 20.584 1.00 10.74 328 THR A CA 1
ATOM 2475 C C . THR A 1 328 ? 36.416 17.247 20.207 1.00 10.54 328 THR A C 1
ATOM 2476 O O . THR A 1 328 ? 37.310 17.332 21.066 1.00 10.59 328 THR A O 1
ATOM 2480 N N . THR A 1 329 ? 36.635 17.552 18.923 1.00 13.22 329 THR A N 1
ATOM 2481 C CA . THR A 1 329 ? 37.831 18.119 18.365 1.00 13.99 329 THR A CA 1
ATOM 2482 C C . THR A 1 329 ? 37.510 19.519 17.860 1.00 14.08 329 THR A C 1
ATOM 2483 O O . THR A 1 329 ? 36.540 19.702 17.150 1.00 17.26 329 THR A O 1
ATOM 2487 N N . GLN A 1 330 ? 38.353 20.474 18.237 1.00 13.83 330 GLN A N 1
ATOM 2488 C CA . GLN A 1 330 ? 38.234 21.811 17.705 1.00 15.13 330 GLN A CA 1
ATOM 2489 C C . GLN A 1 330 ? 38.460 21.839 16.225 1.00 14.78 330 GLN A C 1
ATOM 2490 O O . GLN A 1 330 ? 39.414 21.178 15.749 1.00 15.18 330 GLN A O 1
ATOM 2496 N N . PRO A 1 331 ? 37.652 22.548 15.445 1.00 14.78 331 PRO A N 1
ATOM 2497 C CA . PRO A 1 331 ? 37.849 22.528 13.965 1.00 16.13 331 PRO A CA 1
ATOM 2498 C C . PRO A 1 331 ? 39.169 23.147 13.535 1.00 15.74 331 PRO A C 1
ATOM 2499 O O . PRO A 1 331 ? 39.724 24.028 14.194 1.00 16.56 331 PRO A O 1
ATOM 2503 N N . GLY A 1 332 ? 39.667 22.735 12.365 1.00 16.46 332 GLY A N 1
ATOM 2504 C CA . GLY A 1 332 ? 40.839 23.240 11.697 1.00 18.53 332 GLY A CA 1
ATOM 2505 C C . GLY A 1 332 ? 41.828 22.165 11.333 1.00 19.91 332 GLY A C 1
ATOM 2506 O O . GLY A 1 332 ? 42.008 21.193 12.025 1.00 25.77 332 GLY A O 1
ATOM 2507 N N . ALA A 1 333 ? 42.535 22.383 10.208 1.00 27.47 333 ALA A N 1
ATOM 2508 C CA . ALA A 1 333 ? 43.455 21.321 9.811 1.00 34.10 333 ALA A CA 1
ATOM 2509 C C . ALA A 1 333 ? 44.816 21.474 10.458 1.00 22.85 333 ALA A C 1
ATOM 2510 O O . ALA A 1 333 ? 45.535 20.485 10.552 1.00 40.39 333 ALA A O 1
ATOM 2512 N N . SER A 1 334 ? 45.170 22.729 10.789 1.00 15.30 334 SER A N 1
ATOM 2513 C CA . SER A 1 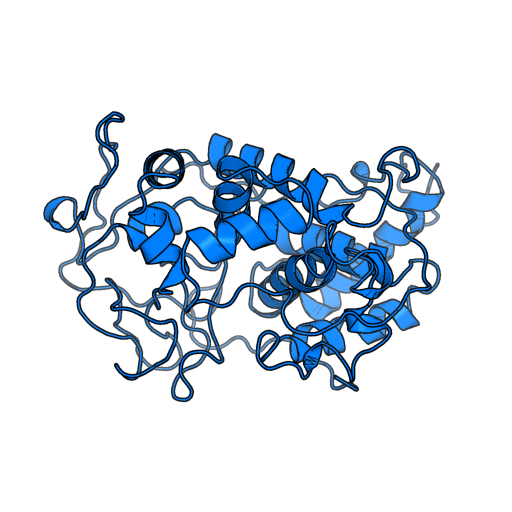334 ? 46.513 22.888 11.276 1.00 15.15 334 SER A CA 1
ATOM 2514 C C . SER A 1 334 ? 46.447 23.392 12.714 1.00 11.93 334 SER A C 1
ATOM 2515 O O . SER A 1 334 ? 45.400 23.829 13.226 1.00 12.42 334 SER A O 1
ATOM 2518 N N . GLN A 1 335 ? 47.601 23.286 13.367 1.00 11.64 335 GLN A N 1
ATOM 2519 C CA . GLN A 1 335 ? 47.639 23.689 14.790 1.00 10.43 335 GLN A CA 1
ATOM 2520 C C . GLN A 1 335 ? 47.473 25.179 14.944 1.00 10.39 335 GLN A C 1
ATOM 2521 O O . GLN A 1 335 ? 48.048 25.965 14.184 1.00 11.50 335 GLN A O 1
ATOM 2527 N N . SER A 1 336 ? 46.709 25.564 15.975 1.00 10.51 336 SER A N 1
ATOM 2528 C CA . SER A 1 336 ? 46.643 26.964 16.392 1.00 11.00 336 SER A CA 1
ATOM 2529 C C . SER A 1 336 ? 47.841 27.296 17.264 1.00 10.37 336 SER A C 1
ATOM 2530 O O . SER A 1 336 ? 48.290 26.463 18.087 1.00 11.52 336 SER A O 1
ATOM 2533 N N . LEU A 1 337 ? 48.294 28.516 17.184 1.00 10.07 337 LEU A N 1
ATOM 2534 C CA . LEU A 1 337 ? 49.317 28.987 18.099 1.00 9.79 337 LEU A CA 1
ATOM 2535 C C . LEU A 1 337 ? 48.713 29.049 19.515 1.00 9.77 337 LEU A C 1
ATOM 2536 O O . LEU A 1 337 ? 47.549 29.373 19.744 1.00 12.31 337 LEU A O 1
ATOM 2541 N N . ILE A 1 338 ? 49.602 28.761 20.495 1.00 8.55 338 ILE A N 1
ATOM 2542 C CA . ILE A 1 338 ? 49.284 28.916 21.896 1.00 8.42 338 ILE A CA 1
ATOM 2543 C C . ILE A 1 338 ? 49.766 30.305 22.290 1.00 8.38 338 ILE A C 1
ATOM 2544 O O . ILE A 1 338 ? 50.959 30.622 22.248 1.00 8.82 338 ILE A O 1
ATOM 2549 N N . ALA A 1 339 ? 48.852 31.211 22.655 1.00 9.42 339 ALA A N 1
ATOM 2550 C CA . ALA A 1 339 ? 49.202 32.566 22.940 1.00 10.09 339 ALA A CA 1
ATOM 2551 C C . ALA A 1 339 ? 50.192 32.699 24.089 1.00 9.19 339 ALA A C 1
ATOM 2552 O O . ALA A 1 339 ? 50.050 32.026 25.114 1.00 9.22 339 ALA A O 1
ATOM 2554 N N . HIS A 1 340 ? 51.118 33.623 23.925 1.00 8.78 340 HIS A N 1
ATOM 2555 C CA . HIS A 1 340 ? 52.087 33.939 24.950 1.00 8.41 340 HIS A CA 1
ATOM 2556 C C . HIS A 1 340 ? 51.485 34.701 26.141 1.00 8.52 340 HIS A C 1
ATOM 2557 O O . HIS A 1 340 ? 52.073 34.644 27.228 1.00 8.55 340 HIS A O 1
ATOM 2564 N N . CYS A 1 341 ? 50.407 35.435 25.932 1.00 10.06 341 CYS A N 1
ATOM 2565 C CA . CYS A 1 341 ? 49.764 36.242 26.956 1.00 11.27 341 CYS A CA 1
ATOM 2566 C C . CYS A 1 341 ? 48.336 35.854 27.213 1.00 11.95 341 CYS A C 1
ATOM 2567 O O . CYS A 1 341 ? 47.651 35.414 26.294 1.00 13.80 341 CYS A O 1
ATOM 2570 N N . PRO A 1 342 ? 47.871 36.032 28.470 1.00 13.87 342 PRO A N 1
ATOM 2571 C CA . PRO A 1 342 ? 46.454 35.681 28.805 1.00 16.35 342 PRO A CA 1
ATOM 2572 C C . PRO A 1 342 ? 45.406 36.362 27.978 1.00 17.67 342 PRO A C 1
ATOM 2573 O O . PRO A 1 342 ? 44.379 35.713 27.872 1.00 24.82 342 PRO A O 1
ATOM 2577 N N . ASP A 1 343 ? 45.665 37.528 27.420 1.00 17.71 343 ASP A N 1
ATOM 2578 C CA . ASP A 1 343 ? 44.679 38.180 26.551 1.00 21.61 343 ASP A CA 1
ATOM 2579 C C . ASP A 1 343 ? 44.823 37.825 25.070 1.00 25.19 343 ASP A C 1
ATOM 2580 O O . ASP A 1 343 ? 44.078 38.319 24.235 1.00 27.70 343 ASP A O 1
ATOM 2585 N N . GLY A 1 344 ? 45.728 36.912 24.732 1.00 27.44 344 GLY A N 1
ATOM 2586 C CA . GLY A 1 344 ? 45.837 36.311 23.412 1.00 27.64 344 GLY A CA 1
ATOM 2587 C C . GLY A 1 344 ? 46.947 36.838 22.550 1.00 28.72 344 GLY A C 1
ATOM 2588 O O . GLY A 1 344 ? 47.314 36.369 21.437 1.00 32.19 344 GLY A O 1
ATOM 2589 N N . SER A 1 345 ? 47.511 37.894 23.152 1.00 29.23 345 SER A N 1
ATOM 2590 C CA . SER A 1 345 ? 48.559 38.531 22.382 1.00 26.05 345 SER A CA 1
ATOM 2591 C C . SER A 1 345 ? 49.919 37.868 22.629 1.00 19.55 345 SER A C 1
ATOM 2592 O O . SER A 1 345 ? 50.024 36.792 23.248 1.00 17.88 345 SER A O 1
ATOM 2595 N N . MET A 1 346 ? 50.802 38.675 22.046 1.00 28.53 346 MET A N 1
ATOM 2596 C CA . MET A 1 346 ? 52.216 38.345 21.935 1.00 22.94 346 MET A CA 1
ATOM 2597 C C . MET A 1 346 ? 53.133 38.918 22.967 1.00 21.27 346 MET A C 1
ATOM 2598 O O . MET A 1 346 ? 54.198 38.454 23.294 1.00 20.76 346 MET A O 1
ATOM 2603 N N . SER A 1 347 ? 52.710 40.084 23.490 1.00 24.21 347 SER A N 1
ATOM 2604 C CA . SER A 1 347 ? 53.517 40.816 24.465 1.00 28.31 347 SER A CA 1
ATOM 2605 C C . SER A 1 347 ? 52.881 41.417 25.706 1.00 24.39 347 SER A C 1
ATOM 2606 O O . SER A 1 347 ? 51.896 42.133 25.724 1.00 34.20 347 SER A O 1
ATOM 2609 N N . CYS A 1 348 ? 53.405 41.114 26.875 1.00 19.08 348 CYS A N 1
ATOM 2610 C CA . CYS A 1 348 ? 52.894 41.294 28.201 1.00 17.59 348 CYS A CA 1
ATOM 2611 C C . CYS A 1 348 ? 53.991 41.090 29.251 1.00 16.21 348 CYS A C 1
ATOM 2612 O O . CYS A 1 348 ? 53.924 40.136 30.034 1.00 15.74 348 CYS A O 1
ATOM 2615 N N . PRO A 1 349 ? 55.015 41.955 29.224 1.00 20.24 349 PRO A N 1
ATOM 2616 C CA . PRO A 1 349 ? 56.146 41.713 30.140 1.00 18.45 349 PRO A CA 1
ATOM 2617 C C . PRO A 1 349 ? 55.724 41.843 31.569 1.00 19.62 349 PRO A C 1
ATOM 2618 O O . PRO A 1 349 ? 55.095 42.797 31.956 1.00 28.21 349 PRO A O 1
ATOM 2622 N N . GLY A 1 350 ? 56.092 40.903 32.389 1.00 18.02 350 GLY A N 1
ATOM 2623 C CA . GLY A 1 350 ? 55.755 40.891 33.781 1.00 18.91 350 GLY A CA 1
ATOM 2624 C C . GLY A 1 350 ? 56.696 41.683 34.638 1.00 13.00 350 GLY A C 1
ATOM 2625 O O . GLY A 1 350 ? 57.823 42.018 34.260 1.00 20.03 350 GLY A O 1
ATOM 2626 N N . VAL A 1 351 ? 56.307 41.888 35.878 1.00 9.52 351 VAL A N 1
ATOM 2627 C CA . VAL A 1 351 ? 57.156 42.549 36.835 1.00 8.49 351 VAL A CA 1
ATOM 2628 C C . VAL A 1 351 ? 58.233 41.613 37.337 1.00 8.12 351 VAL A C 1
ATOM 2629 O O . VAL A 1 351 ? 57.965 40.454 37.710 1.00 9.37 351 VAL A O 1
ATOM 2633 N N . GLN A 1 352 ? 59.476 42.085 37.396 1.00 8.48 352 GLN A N 1
ATOM 2634 C CA . GLN A 1 352 ? 60.574 41.288 37.930 1.00 8.95 352 GLN A CA 1
ATOM 2635 C C . GLN A 1 352 ? 61.486 42.176 38.749 1.00 8.98 352 GLN A C 1
ATOM 2636 O O . GLN A 1 352 ? 62.077 43.145 38.217 1.00 10.98 352 GLN A O 1
ATOM 2642 N N . PHE A 1 353 ? 61.638 41.865 40.013 1.00 9.05 353 PHE A N 1
ATOM 2643 C CA . PHE A 1 353 ? 62.578 42.520 40.879 1.00 9.25 353 PHE A CA 1
ATOM 2644 C C . PHE A 1 353 ? 63.932 41.843 40.774 1.00 9.47 353 PHE A C 1
ATOM 2645 O O . PHE A 1 353 ? 64.061 40.622 40.680 1.00 11.43 353 PHE A O 1
ATOM 2653 N N . ASN A 1 354 ? 64.982 42.653 40.822 1.00 11.37 354 ASN A N 1
ATOM 2654 C CA . ASN A 1 354 ? 66.355 42.173 41.062 1.00 11.76 354 ASN A CA 1
ATOM 2655 C C . ASN A 1 354 ? 66.507 41.663 42.448 1.00 10.81 354 ASN A C 1
ATOM 2656 O O . ASN A 1 354 ? 65.787 42.146 43.349 1.00 12.42 354 ASN A O 1
ATOM 2661 N N . GLY A 1 355 ? 67.427 40.748 42.693 1.00 11.33 355 GLY A N 1
ATOM 2662 C CA . GLY A 1 355 ? 67.660 40.286 44.032 1.00 10.95 355 GLY A CA 1
ATOM 2663 C C . GLY A 1 355 ? 68.819 39.370 44.139 1.00 11.15 355 GLY A C 1
ATOM 2664 O O . GLY A 1 355 ? 69.563 39.169 43.153 1.00 13.09 355 GLY A O 1
ATOM 2665 N N . PRO A 1 356 ? 69.007 38.770 45.311 1.00 11.06 356 PRO A N 1
ATOM 2666 C CA . PRO A 1 356 ? 70.215 37.990 45.596 1.00 11.57 356 PRO A CA 1
ATOM 2667 C C . PRO A 1 356 ? 70.226 36.570 45.059 1.00 11.88 356 PRO A C 1
ATOM 2668 O O . PRO A 1 356 ? 71.312 35.957 45.064 1.00 14.65 356 PRO A O 1
ATOM 2672 N N . ALA A 1 357 ? 69.100 36.030 44.622 1.00 11.07 357 ALA A N 1
ATOM 2673 C CA . ALA A 1 357 ? 69.085 34.685 44.094 1.00 11.99 357 ALA A CA 1
ATOM 2674 C C . ALA A 1 357 ? 69.549 34.648 42.636 1.00 15.13 357 ALA A C 1
ATOM 2675 O O . ALA A 1 357 ? 70.116 33.607 42.185 1.00 22.78 357 ALA A O 1
#

CATH classification: 1.10.520.10 (+1 more: 1.10.420.10)

=== Feature glossary ===
Legend for the data blocks above and below:

— What the protein is —

The amino-acid sequence is the protein's primary structure: the linear order of residues from the N-terminus to the C-terminus, written in one-letter code. Everything else here — the 3D coordinates, the secondary structure, the domain annotations — is ultimately a consequence of this string.

Functional annotations link the protein to curated databases. InterPro entries identify conserved domains and families by matching the sequence against member-database signatures (Pfam, PROSITE, CDD, …). Gene Ontology (GO) terms describe molecular function, biological process, and cellular component in a controlled vocabulary. CATH places the structure in a hierarchical fold classification (Class/Architecture/Topology/Homologous-superfamily). The organism is the source species.

— Where its atoms are —

Atomic coordinates in PDBx/mmCIF format — the same representation the Protein Data Bank distributes. Each line of the _atom_site loop places one backbone atom in Cartesian space (units: ångströms, origin: arbitrary).

The six renders are orthographic views along the three Cartesian axes in both directions. Representation (cartoon, sticks, or surface) and color scheme (sequence-rainbow or by-chain) vary across proteins so the training set covers all the common visualization conventions.

— Local backbone conformation —

Eight-state secondary structure (DSSP): H is the canonical α-helix, G the tighter 3₁₀-helix, I the wider π-helix; E/B are β-structure, T and S are turns and bends, and '-' is everything else. DSSP derives these from the pattern of main-chain N–H···O=C hydrogen bonds, not from the sequence.

Three-state secondary structure (P-SEA) collapses the eight DSSP classes into helix (a), strand (b), and coil (c). P-SEA assigns these from Cα geometry alone — distances and angles — without requiring backbone oxygens, so it works on any Cα trace.

φ (phi) and ψ (psi) are the two rotatable backbone dihedrals per residue: φ is the C(i-1)–N–Cα–C torsion, ψ is the N–Cα–C–N(i+1) torsion, both in degrees on (−180°, 180°]. α-helical residues cluster near (−60°, −45°); β-strand residues near (−120°, +130°). A Ramachandran plot is simply a scatter of (φ, ψ) for every residue.

— Global shape and packing —

The geometric summary reports three shape descriptors. Rg (radius of gyration) measures how spread out the Cα atoms are about their centre of mass; compact globular proteins have small Rg, elongated or unfolded ones large. Cα contacts (<8 Å, |i−j|>4) count long-range residue pairs in spatial proximity — high for tightly packed folds, near zero for rods or random coil. The bounding-box extents give the protein's footprint along x, y, z in Å.

SASA measures how much of the protein is reachable by solvent. It is computed by rolling a water-sized probe over the atomic surface and summing the exposed area (Å²). Per-residue SASA distinguishes core (buried, low SASA) from surface (exposed, high SASA) residues; total SASA is a whole-molecule size measure.

Plot images: a contact map (which residues are close in 3D, as an N×N binary image), a Ramachandran scatter (backbone torsion angles, revealing secondary-structure composition at a glance), and — for AlphaFold structures — a PAE heatmap (pairwise prediction confidence).

— Structural neighborhood —

A 3Di character summarizes, for each residue, the relative orientation of the Cα frame of its nearest spatial neighbor. Because it encodes fold topology rather than chemistry, 3Di alignments detect remote structural similarity that sequence alignment misses.

The Foldseek neighbor list gives the closest experimentally determined structures in the PDB, ranked by structural alignment. TM-score near 1 means near-identical fold; near 0.3 means only rough topology match. This is how one finds what a novel AlphaFold prediction most resembles in the solved-structure universe.

— Confidence and disorder —

For AlphaFold models, the B-factor field carries pLDDT — the model's own estimate of local accuracy on a 0–100 scale. Regions with pLDDT<50 should be treated as essentially unmodeled; they often correspond to intrinsically disordered segments.

Crystallographic B-factors measure how much each atom's electron density is smeared out, in Å². They rise in mobile loops and surface residues and fall in the buried interior. In AlphaFold models this column is repurposed to hold pLDDT instead.

Predicted Aligned Error (PAE) is an AlphaFold confidence matrix: entry (i, j) is the expected error in the position of residue j, in ångströms, when the prediction is superimposed on the true structure at residue i. Low PAE within a block of residues means that block is internally rigid and well-predicted; high PAE between two blocks means their relative placement is uncertain even if each block individually is confident.